Protein AF-A0A956DDU4-F1 (afdb_monomer_lite)

Secondary structure (DSSP, 8-state):
--HHHHHHHHHHHHTGGGGG-HHHHHHHSPPHHHHHHHHHHHHHHHHHHHHHHTSPPSS-HHHHHHHHHHHHHHHHHHHHHIIIIIHHHHTT--HHHHHHHHHHHTTSHHHHHHHHHHHHHHHHHHHHHHHHHHHHTT----HHHHHHHHHHHHHHHHHHHHHHHHHHHHHHTSS-SSSS-PPPPPSS---S---

Sequence (195 aa):
MLFGVTFAVAYLWTVGGAVHGREVFIARAPSAVGAGVLLGVLALGVVLALATARSELPGLEGHARLQRIALVLASAFAVAHAALAWWPLASGQDPVLAYHQLRSTLPYALPAVASCLGLAFVALHLELSLHAFVDAFDLVRRPASRRWLRVGHALLAAGFFALAVNGLAVFVTGTPFVGGEEAPARLFPLEEGSP

Foldseek 3Di:
DCLLVLLLVLLCQQLLLCLAPLVSNQVSQAALVRLVVSVVVNVVVLVVVVVVLPDDQPDDPVLNVLLSVLSVLLSVLSVVCSVLQRVCNNVPHRSSVSLLSLLVPCQDPVNVVSNLVSLLSSLVNQLSVQLSVCVVVVVDDDPVVNVVVSVVSNVVSVVSSLSSNQSSCCSRVQHGPDHGDGYDDRPDDPPPDDD

pLDDT: mean 88.48, std 10.32, range [38.72, 98.25]

Structure (mmCIF, N/CA/C/O backbone):
data_AF-A0A956DDU4-F1
#
_entry.id   AF-A0A956DDU4-F1
#
loop_
_atom_site.group_PDB
_atom_site.id
_atom_site.type_symbol
_atom_site.label_atom_id
_atom_site.label_alt_id
_atom_site.label_comp_id
_atom_site.label_asym_id
_atom_site.label_entity_id
_atom_site.label_seq_id
_atom_site.pdbx_PDB_ins_code
_atom_site.Cartn_x
_atom_site.Cartn_y
_atom_site.Cartn_z
_atom_site.occupancy
_atom_site.B_iso_or_equiv
_atom_site.auth_seq_id
_atom_site.auth_comp_id
_atom_site.auth_asym_id
_atom_site.auth_atom_id
_atom_site.pdbx_PDB_model_num
ATOM 1 N N . MET A 1 1 ? -14.599 6.065 5.011 1.00 59.47 1 MET A N 1
ATOM 2 C CA . MET A 1 1 ? -13.391 5.460 5.617 1.00 59.47 1 MET A CA 1
ATOM 3 C C . MET A 1 1 ? -13.154 4.035 5.095 1.00 59.47 1 MET A C 1
ATOM 5 O O . MET A 1 1 ? -13.164 3.093 5.870 1.00 59.47 1 MET A O 1
ATOM 9 N N . LEU A 1 2 ? -12.954 3.850 3.784 1.00 69.19 2 LEU A N 1
ATOM 10 C CA . LEU A 1 2 ? -12.594 2.537 3.200 1.00 69.19 2 LEU A CA 1
ATOM 11 C C . LEU A 1 2 ? -11.369 2.613 2.281 1.00 69.19 2 LEU A C 1
ATOM 13 O O . LEU A 1 2 ? -10.953 1.612 1.711 1.00 69.19 2 LEU A O 1
ATOM 17 N N . PHE A 1 3 ? -10.755 3.792 2.183 1.00 82.69 3 P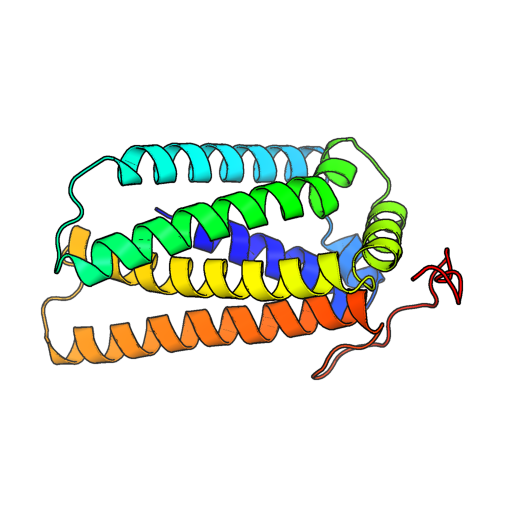HE A N 1
ATOM 18 C CA . PHE A 1 3 ? -9.564 4.016 1.378 1.00 82.69 3 PHE A CA 1
ATOM 19 C C . PHE A 1 3 ? -8.434 3.035 1.711 1.00 82.69 3 PHE A C 1
ATOM 21 O O . PHE A 1 3 ? -7.858 2.458 0.797 1.00 82.69 3 PHE A O 1
ATOM 28 N N . GLY A 1 4 ? -8.164 2.801 3.003 1.00 86.25 4 GLY A N 1
ATOM 29 C CA . GLY A 1 4 ? -7.132 1.856 3.433 1.00 86.25 4 GLY A CA 1
ATOM 30 C C . GLY A 1 4 ? -7.366 0.439 2.905 1.00 86.25 4 GLY A C 1
ATOM 31 O O . GLY A 1 4 ? -6.416 -0.202 2.475 1.00 86.25 4 GLY A O 1
ATOM 32 N N . VAL A 1 5 ? -8.625 -0.018 2.853 1.00 89.81 5 VAL A N 1
ATOM 33 C CA . VAL A 1 5 ? -8.990 -1.326 2.281 1.00 89.81 5 VAL A CA 1
ATOM 34 C C . VAL A 1 5 ? -8.732 -1.335 0.778 1.00 89.81 5 VAL A C 1
ATOM 36 O O . VAL A 1 5 ? -8.049 -2.225 0.281 1.00 89.81 5 VAL A O 1
ATOM 39 N N . THR A 1 6 ? -9.236 -0.334 0.051 1.00 90.12 6 THR A N 1
ATOM 40 C CA . THR A 1 6 ? -9.064 -0.253 -1.405 1.00 90.12 6 THR A CA 1
ATOM 41 C C . THR A 1 6 ? -7.590 -0.188 -1.795 1.00 90.12 6 THR A C 1
ATOM 43 O O . THR A 1 6 ? -7.157 -0.919 -2.683 1.00 90.12 6 THR A O 1
ATOM 46 N N . PHE A 1 7 ? -6.809 0.646 -1.105 1.00 93.62 7 PHE A N 1
ATOM 47 C CA . PHE A 1 7 ? -5.370 0.740 -1.311 1.00 93.62 7 PHE A CA 1
ATOM 48 C C . PHE A 1 7 ? -4.675 -0.586 -0.993 1.00 93.62 7 PHE A C 1
ATOM 50 O O . PHE A 1 7 ? -3.894 -1.058 -1.811 1.00 93.62 7 PHE A O 1
ATOM 57 N N . ALA A 1 8 ? -4.972 -1.208 0.153 1.00 94.94 8 ALA A N 1
ATOM 58 C CA . ALA A 1 8 ? -4.357 -2.469 0.557 1.00 94.94 8 ALA A CA 1
ATOM 59 C C . ALA A 1 8 ? -4.603 -3.584 -0.467 1.00 94.94 8 ALA A C 1
ATOM 61 O O . ALA A 1 8 ? -3.670 -4.286 -0.853 1.00 94.94 8 ALA A O 1
ATOM 62 N N . VAL A 1 9 ? -5.841 -3.713 -0.953 1.00 95.06 9 VAL A N 1
ATOM 63 C CA . VAL A 1 9 ? -6.205 -4.693 -1.983 1.00 95.06 9 VAL A CA 1
ATOM 64 C C . VAL A 1 9 ? -5.471 -4.408 -3.289 1.00 95.06 9 VAL A C 1
ATOM 66 O O . VAL A 1 9 ? -4.858 -5.317 -3.844 1.00 95.06 9 VAL A O 1
ATOM 69 N N . ALA A 1 10 ? -5.485 -3.160 -3.764 1.00 94.50 10 ALA A N 1
ATOM 70 C CA . ALA A 1 10 ? -4.798 -2.786 -4.996 1.00 94.50 10 ALA A CA 1
ATOM 71 C C . ALA A 1 10 ? -3.284 -3.029 -4.901 1.00 94.50 10 ALA A C 1
ATOM 73 O O . ALA A 1 10 ? -2.697 -3.617 -5.806 1.00 94.50 10 ALA A O 1
ATOM 74 N N . TYR A 1 11 ? -2.670 -2.653 -3.777 1.00 96.38 11 TYR A N 1
ATOM 75 C CA . TYR A 1 11 ? -1.251 -2.865 -3.508 1.00 96.38 11 TYR A CA 1
ATOM 76 C C . TYR A 1 11 ? -0.892 -4.354 -3.510 1.00 96.38 11 TYR A C 1
ATOM 78 O O . TYR A 1 11 ? 0.039 -4.762 -4.202 1.00 96.38 11 TYR A O 1
ATOM 86 N N . LEU A 1 12 ? -1.627 -5.189 -2.767 1.00 96.75 12 LEU A N 1
ATOM 87 C CA . LEU A 1 12 ? -1.363 -6.630 -2.719 1.00 96.75 12 LEU A CA 1
ATOM 88 C C . LEU A 1 12 ? -1.615 -7.308 -4.069 1.00 96.75 12 LEU A C 1
ATOM 90 O O . LEU A 1 12 ? -0.885 -8.229 -4.433 1.00 96.75 12 LEU A O 1
ATOM 94 N N . TRP A 1 13 ? -2.610 -6.848 -4.827 1.00 95.81 13 TRP A N 1
ATOM 95 C CA . TRP A 1 13 ? -2.879 -7.362 -6.164 1.00 95.81 13 TRP A CA 1
ATOM 96 C C . TRP A 1 13 ? -1.711 -7.091 -7.117 1.00 95.81 13 TRP A C 1
ATOM 98 O O . TRP A 1 13 ? -1.223 -8.026 -7.756 1.00 95.81 13 TRP A O 1
ATOM 108 N N . THR A 1 14 ? -1.237 -5.841 -7.179 1.00 93.00 14 THR A N 1
ATOM 109 C CA . THR A 1 14 ? -0.174 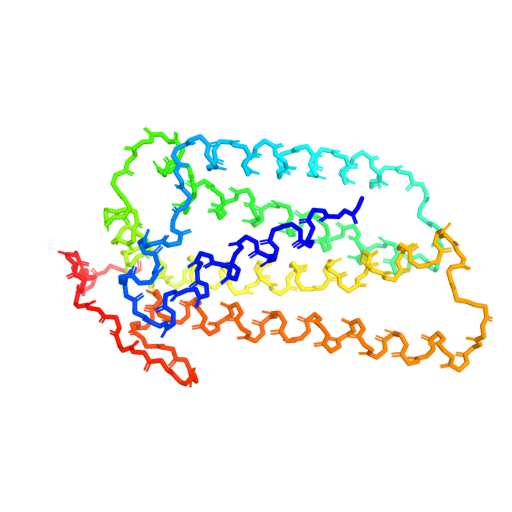-5.437 -8.107 1.00 93.00 14 THR A CA 1
ATOM 110 C C . THR A 1 14 ? 1.210 -5.772 -7.559 1.00 93.00 14 THR A C 1
ATOM 112 O O . THR A 1 14 ? 1.892 -6.647 -8.084 1.00 93.00 14 THR A O 1
ATOM 115 N N . VAL A 1 15 ? 1.623 -5.125 -6.468 1.00 94.75 15 VAL A N 1
ATOM 116 C CA . VAL A 1 15 ? 2.970 -5.250 -5.890 1.00 94.75 15 VAL A CA 1
ATOM 117 C C . VAL A 1 15 ? 3.164 -6.627 -5.261 1.00 94.75 15 VAL A C 1
ATOM 119 O O . VAL A 1 15 ? 4.198 -7.253 -5.469 1.00 94.75 15 VAL A O 1
ATOM 122 N N . GLY A 1 16 ? 2.154 -7.151 -4.559 1.00 93.25 16 GLY A N 1
ATOM 123 C CA . GLY A 1 16 ? 2.201 -8.519 -4.026 1.00 93.25 16 GLY A CA 1
ATOM 124 C C . GLY A 1 16 ? 2.218 -9.597 -5.120 1.00 93.25 16 GLY A C 1
ATOM 125 O O . GLY A 1 16 ? 2.748 -10.687 -4.906 1.00 93.25 16 GLY A O 1
ATOM 126 N N . GLY A 1 17 ? 1.715 -9.289 -6.322 1.00 92.62 17 GLY A N 1
ATOM 127 C CA . GLY A 1 17 ? 1.856 -10.148 -7.499 1.00 92.62 17 GLY A CA 1
ATOM 128 C C . GLY A 1 17 ? 3.315 -10.418 -7.869 1.00 92.62 17 GLY A C 1
ATOM 129 O O . GLY A 1 17 ? 3.634 -11.544 -8.238 1.00 92.62 17 GLY A O 1
ATOM 130 N N . ALA A 1 18 ? 4.205 -9.440 -7.671 1.00 94.19 18 ALA A N 1
ATOM 131 C CA . ALA A 1 18 ? 5.624 -9.548 -8.016 1.00 94.19 18 ALA A CA 1
ATOM 132 C C . ALA A 1 18 ? 6.383 -10.619 -7.214 1.00 94.19 18 ALA A C 1
ATOM 134 O O . ALA A 1 18 ? 7.407 -11.104 -7.683 1.00 94.19 18 ALA A O 1
ATOM 135 N N . VAL A 1 19 ? 5.868 -11.038 -6.049 1.00 95.56 19 VAL A N 1
ATOM 136 C CA . VAL A 1 19 ? 6.408 -12.186 -5.290 1.00 95.56 19 VAL A CA 1
ATOM 137 C C . VAL A 1 19 ? 6.392 -13.463 -6.139 1.00 95.56 19 VAL A C 1
ATOM 139 O O . VAL A 1 19 ? 7.250 -14.321 -5.982 1.00 95.56 19 VAL A O 1
ATOM 142 N N . HIS A 1 20 ? 5.446 -13.579 -7.071 1.00 94.69 20 HIS A N 1
ATOM 143 C CA . HIS A 1 20 ? 5.288 -14.733 -7.957 1.00 94.69 20 HIS A CA 1
ATOM 144 C C . HIS A 1 20 ? 5.950 -14.512 -9.328 1.00 94.69 20 HIS A C 1
ATOM 146 O O . HIS A 1 20 ? 5.589 -15.178 -10.293 1.00 94.69 20 HIS A O 1
ATOM 152 N N . GLY A 1 21 ? 6.860 -13.541 -9.430 1.00 93.19 21 GLY A N 1
ATOM 153 C CA . GLY A 1 21 ? 7.595 -13.229 -10.650 1.00 93.19 21 GLY A CA 1
ATOM 154 C C . GLY A 1 21 ? 7.089 -11.985 -11.389 1.00 93.19 21 GLY A C 1
ATOM 155 O O . GLY A 1 21 ? 5.964 -11.502 -11.212 1.00 93.19 21 GLY A O 1
ATOM 156 N N . ARG A 1 22 ? 7.956 -11.456 -12.264 1.00 95.25 22 ARG A N 1
ATOM 157 C CA . ARG A 1 22 ? 7.693 -10.251 -13.073 1.00 95.25 22 ARG A CA 1
ATOM 158 C C . ARG A 1 22 ? 6.449 -10.407 -13.949 1.00 95.25 22 ARG A C 1
ATOM 160 O O . ARG A 1 22 ? 5.651 -9.480 -14.049 1.00 95.25 22 ARG A O 1
ATOM 167 N N . GLU A 1 23 ? 6.270 -11.572 -14.562 1.00 95.81 23 GLU A N 1
ATOM 168 C CA . GLU A 1 23 ? 5.149 -11.821 -15.477 1.00 95.81 23 GLU A CA 1
ATOM 169 C C . GLU A 1 23 ? 3.796 -11.751 -14.756 1.00 95.81 23 GLU A C 1
ATOM 171 O O . GLU A 1 23 ? 2.822 -11.242 -15.307 1.00 95.81 23 GLU A O 1
ATOM 176 N N . VAL A 1 24 ? 3.737 -12.161 -13.482 1.00 95.69 24 VAL A N 1
ATOM 177 C CA . VAL A 1 24 ? 2.522 -12.035 -12.664 1.00 95.69 24 VAL A CA 1
ATOM 178 C C . VAL A 1 24 ? 2.235 -10.575 -12.323 1.00 95.69 24 VAL A C 1
ATOM 180 O O . VAL A 1 24 ? 1.075 -10.167 -12.362 1.00 95.69 24 VAL A O 1
ATOM 183 N N . PHE A 1 25 ? 3.262 -9.767 -12.037 1.00 94.75 25 PHE A N 1
ATOM 184 C CA . PHE A 1 25 ? 3.094 -8.317 -11.885 1.00 94.75 25 PHE A CA 1
ATOM 185 C C . PHE A 1 25 ? 2.525 -7.690 -13.164 1.00 94.75 25 PHE A C 1
ATOM 187 O O . PHE A 1 25 ? 1.551 -6.948 -13.087 1.00 94.75 25 PHE A O 1
ATOM 194 N N . ILE A 1 26 ? 3.087 -8.020 -14.332 1.00 95.12 26 ILE A N 1
ATOM 195 C CA . ILE A 1 26 ? 2.650 -7.487 -15.632 1.00 95.12 26 ILE A CA 1
ATOM 196 C C . ILE A 1 26 ? 1.203 -7.890 -15.925 1.00 95.12 26 ILE A C 1
ATOM 198 O O . ILE A 1 26 ? 0.383 -7.036 -16.247 1.00 95.12 26 ILE A O 1
ATOM 202 N N . ALA A 1 27 ? 0.861 -9.168 -15.749 1.00 94.94 27 ALA A N 1
ATOM 203 C CA . ALA A 1 27 ? -0.492 -9.671 -15.982 1.00 94.94 27 ALA A CA 1
ATOM 204 C C . ALA A 1 27 ? -1.536 -9.047 -15.040 1.00 94.94 27 ALA A C 1
ATOM 206 O O . ALA A 1 27 ? -2.716 -8.965 -15.380 1.00 94.94 27 ALA A O 1
ATOM 207 N N . ARG A 1 28 ? -1.114 -8.617 -13.845 1.00 94.75 28 ARG A N 1
ATOM 208 C CA . ARG A 1 28 ? -1.970 -7.959 -12.848 1.00 94.75 28 ARG A CA 1
ATOM 209 C C . ARG A 1 28 ? -1.904 -6.439 -12.894 1.00 94.75 28 ARG A C 1
ATOM 211 O O . ARG A 1 28 ? -2.679 -5.797 -12.179 1.00 94.75 28 ARG A O 1
ATOM 218 N N . ALA A 1 29 ? -1.010 -5.866 -13.697 1.00 91.69 29 ALA A N 1
ATOM 219 C CA . ALA A 1 29 ? -0.900 -4.431 -13.856 1.00 91.69 29 ALA A CA 1
ATOM 220 C C . ALA A 1 29 ? -2.230 -3.899 -14.411 1.00 91.69 29 ALA A C 1
ATOM 222 O O . ALA A 1 29 ? -2.736 -4.417 -15.411 1.00 91.69 29 ALA A O 1
ATOM 223 N N . PRO A 1 30 ? -2.846 -2.899 -13.761 1.00 89.56 30 PRO A N 1
ATOM 224 C CA . PRO A 1 30 ? -4.083 -2.336 -14.267 1.00 89.56 30 PRO A CA 1
ATOM 225 C C . PRO A 1 30 ? -3.860 -1.737 -15.661 1.00 89.56 30 PRO A C 1
ATOM 227 O O . PRO A 1 30 ? -2.841 -1.093 -15.914 1.00 89.56 30 PRO A O 1
ATOM 230 N N . SER A 1 31 ? -4.842 -1.906 -16.551 1.00 90.81 31 SER A N 1
ATOM 231 C CA . SER A 1 31 ? -4.881 -1.163 -17.817 1.00 90.81 31 SER A CA 1
ATOM 232 C C . SER A 1 31 ? -4.880 0.345 -17.548 1.00 90.81 31 SER A C 1
ATOM 234 O O . SER A 1 31 ? -5.252 0.766 -16.455 1.00 90.81 31 SER A O 1
ATOM 236 N N . ALA A 1 32 ? -4.549 1.181 -18.536 1.00 90.56 32 ALA A N 1
ATOM 237 C CA . ALA A 1 32 ? -4.551 2.638 -18.349 1.00 90.56 32 ALA A CA 1
ATOM 238 C C . ALA A 1 32 ? -5.886 3.165 -17.784 1.00 90.56 32 ALA A C 1
ATOM 240 O O . ALA A 1 32 ? -5.908 3.943 -16.830 1.00 90.56 32 ALA A O 1
ATOM 241 N N . VAL A 1 33 ? -7.011 2.652 -18.298 1.00 89.25 33 VAL A N 1
ATOM 242 C CA . VAL A 1 33 ? -8.352 2.964 -17.780 1.00 89.25 33 VAL A CA 1
ATOM 243 C C . VAL A 1 33 ? -8.531 2.439 -16.354 1.00 89.25 33 VAL A C 1
ATOM 245 O O . VAL A 1 33 ? -8.985 3.181 -15.486 1.00 89.25 33 VAL A O 1
ATOM 248 N N . GLY A 1 34 ? -8.152 1.185 -16.084 1.00 86.12 34 GLY A N 1
ATOM 249 C CA . GLY A 1 34 ? -8.252 0.596 -14.746 1.00 86.12 34 GLY A CA 1
ATOM 250 C C . GLY A 1 34 ? -7.411 1.341 -13.706 1.00 86.12 34 GLY A C 1
ATOM 251 O O . GLY A 1 34 ? -7.870 1.570 -12.589 1.00 86.12 34 GLY A O 1
ATOM 252 N N . ALA A 1 35 ? -6.216 1.786 -14.088 1.00 88.75 35 ALA A N 1
ATOM 253 C CA . ALA A 1 35 ? -5.321 2.581 -13.264 1.00 88.75 35 ALA A CA 1
ATOM 254 C C . ALA A 1 35 ? -5.916 3.972 -13.014 1.00 88.75 35 ALA A C 1
ATOM 256 O O . ALA A 1 35 ? -5.951 4.418 -11.872 1.00 88.75 35 ALA A O 1
ATOM 257 N N . GLY A 1 36 ? -6.472 4.623 -14.042 1.00 86.62 36 GLY A N 1
ATOM 258 C CA . GLY A 1 36 ? -7.187 5.893 -13.892 1.00 86.62 36 GLY A CA 1
ATOM 259 C C . GLY A 1 36 ? -8.381 5.796 -12.934 1.00 86.62 36 GLY A C 1
ATOM 260 O O . GLY A 1 36 ? -8.533 6.640 -12.050 1.00 86.62 36 GLY A O 1
ATOM 261 N N . VAL A 1 37 ? -9.186 4.734 -13.044 1.00 86.38 37 VAL A N 1
ATOM 262 C CA . VAL A 1 37 ? -10.300 4.465 -12.117 1.00 86.38 37 VAL A CA 1
ATOM 263 C C . VAL A 1 37 ? -9.784 4.245 -10.695 1.00 86.38 37 VAL A C 1
ATOM 265 O O . VAL A 1 37 ? -10.307 4.853 -9.762 1.00 86.38 37 VAL A O 1
ATOM 268 N N . LEU A 1 38 ? -8.742 3.427 -10.519 1.00 88.25 38 LEU A N 1
ATOM 269 C CA . LEU A 1 38 ? -8.127 3.184 -9.215 1.00 88.25 38 LEU A CA 1
ATOM 270 C C . LEU A 1 38 ? -7.647 4.493 -8.576 1.00 88.25 38 LEU A C 1
ATOM 272 O O . LEU A 1 38 ? -7.984 4.772 -7.427 1.00 88.25 38 LEU A O 1
ATOM 276 N N . LEU A 1 39 ? -6.923 5.327 -9.326 1.00 90.19 39 LEU A N 1
ATOM 277 C CA . LEU A 1 39 ? -6.458 6.635 -8.866 1.00 90.19 39 LEU A CA 1
ATOM 278 C C . LEU A 1 39 ? -7.622 7.549 -8.471 1.00 90.19 39 LEU A C 1
ATOM 280 O O . LEU A 1 39 ? -7.561 8.186 -7.421 1.00 90.19 39 LEU A O 1
ATOM 284 N N . GLY A 1 40 ? -8.699 7.577 -9.261 1.00 86.12 40 GLY A N 1
ATOM 285 C CA . GLY A 1 40 ? -9.903 8.346 -8.947 1.00 86.12 40 GLY A CA 1
ATOM 286 C C . GLY A 1 40 ? -10.577 7.891 -7.650 1.00 86.12 40 GLY A C 1
ATOM 287 O O . GLY A 1 40 ? -10.905 8.718 -6.797 1.00 86.12 40 GLY A O 1
ATOM 288 N N . VAL A 1 41 ? -10.727 6.576 -7.454 1.00 85.88 41 VAL A N 1
ATOM 289 C CA . VAL A 1 41 ? -11.295 5.996 -6.223 1.00 85.88 41 VAL A CA 1
ATOM 290 C C . VAL A 1 41 ? -10.418 6.313 -5.011 1.00 85.88 41 VAL A C 1
ATOM 292 O O . VAL A 1 41 ? -10.932 6.666 -3.948 1.00 85.88 41 VAL A O 1
ATOM 295 N N . LEU A 1 42 ? -9.098 6.223 -5.161 1.00 88.06 42 LEU A N 1
ATOM 296 C CA . LEU A 1 42 ? -8.146 6.543 -4.101 1.00 88.06 42 LEU A CA 1
ATOM 297 C C . LEU A 1 42 ? -8.170 8.033 -3.751 1.00 88.06 42 LEU A C 1
ATOM 299 O O . LEU A 1 42 ? -8.250 8.369 -2.571 1.00 88.06 42 LEU A O 1
ATOM 303 N N . ALA A 1 43 ? -8.178 8.918 -4.750 1.00 87.94 43 ALA A N 1
ATOM 304 C CA . ALA A 1 43 ? -8.272 10.361 -4.552 1.00 87.94 43 ALA A CA 1
ATOM 305 C C . ALA A 1 43 ? -9.566 10.740 -3.822 1.00 87.94 43 ALA A C 1
ATOM 307 O O . ALA A 1 43 ? -9.524 11.456 -2.820 1.00 87.94 43 ALA A O 1
ATOM 308 N N . LEU A 1 44 ? -10.707 10.194 -4.254 1.00 86.19 44 LEU A N 1
ATOM 309 C CA . LEU A 1 44 ? -11.982 10.385 -3.567 1.00 86.19 44 LEU A CA 1
ATOM 310 C C . LEU A 1 44 ? -11.923 9.857 -2.127 1.00 86.19 44 LEU A C 1
ATOM 312 O O . LEU A 1 44 ? -12.374 10.525 -1.199 1.00 86.19 44 LEU A O 1
ATOM 316 N N . GLY A 1 45 ? -11.325 8.682 -1.924 1.00 83.31 45 GLY A N 1
ATOM 317 C CA . GLY A 1 45 ? -11.120 8.086 -0.608 1.00 83.31 45 GLY A CA 1
ATOM 318 C C . GLY A 1 45 ? -10.307 8.976 0.335 1.00 83.31 45 GLY A C 1
ATOM 319 O O . GLY A 1 45 ? -10.714 9.158 1.483 1.00 83.31 45 GLY A O 1
ATOM 320 N N . VAL A 1 46 ? -9.210 9.567 -0.151 1.00 82.69 46 VAL A N 1
ATOM 321 C CA . VAL A 1 46 ? -8.368 10.512 0.602 1.00 82.69 46 VAL A CA 1
ATOM 322 C C . VAL A 1 46 ? -9.140 11.785 0.932 1.00 82.69 46 VAL A C 1
ATOM 324 O O . VAL A 1 46 ? -9.155 12.199 2.089 1.00 82.69 46 VAL A O 1
ATOM 327 N N . VAL A 1 47 ? -9.831 12.383 -0.043 1.00 85.31 47 VAL A N 1
ATOM 328 C CA . VAL A 1 47 ? -10.629 13.603 0.170 1.00 85.31 47 VAL A CA 1
ATOM 329 C C . VAL A 1 47 ? -11.705 13.369 1.228 1.00 85.31 47 VAL A C 1
ATOM 331 O O . VAL A 1 47 ? -11.813 14.145 2.178 1.00 85.31 47 VAL A O 1
ATOM 334 N N . LEU A 1 48 ? -12.458 12.273 1.114 1.00 81.00 48 LEU A N 1
ATOM 335 C CA . LEU A 1 48 ? -13.481 11.911 2.094 1.00 81.00 48 LEU A CA 1
ATOM 336 C C . LEU A 1 48 ? -12.872 11.655 3.473 1.00 81.00 48 LEU A C 1
ATOM 338 O O . LEU A 1 48 ? -13.420 12.102 4.479 1.00 81.00 48 LEU A O 1
ATOM 342 N N . ALA A 1 49 ? -11.732 10.968 3.543 1.00 75.94 49 ALA A N 1
ATOM 343 C CA . ALA A 1 49 ? -11.082 10.693 4.814 1.00 75.94 49 ALA A CA 1
ATOM 344 C C . ALA A 1 49 ? -10.592 11.983 5.495 1.00 75.94 49 ALA A C 1
ATOM 346 O O . ALA A 1 49 ? -10.858 12.187 6.681 1.00 75.94 49 ALA A O 1
ATOM 347 N N . LEU A 1 50 ? -9.961 12.894 4.750 1.00 77.88 50 LEU A N 1
ATOM 348 C CA . LEU A 1 50 ? -9.522 14.197 5.257 1.00 77.88 50 LEU A CA 1
ATOM 349 C C . LEU A 1 50 ? -10.698 15.090 5.670 1.00 77.88 50 LEU A C 1
ATOM 351 O O . LEU A 1 50 ? -10.603 15.788 6.680 1.00 77.88 50 LEU A O 1
ATOM 355 N N . ALA A 1 51 ? -11.819 15.039 4.947 1.00 78.38 51 ALA A N 1
ATOM 356 C CA . ALA A 1 51 ? -13.042 15.734 5.341 1.00 78.38 51 ALA A CA 1
ATOM 357 C C . ALA A 1 51 ? -13.560 15.218 6.696 1.00 78.38 51 ALA A C 1
ATOM 359 O O . ALA A 1 51 ? -13.858 16.016 7.583 1.00 78.38 51 ALA A O 1
ATOM 360 N N . THR A 1 52 ? -13.568 13.896 6.903 1.00 70.50 52 THR A N 1
ATOM 361 C CA . THR A 1 52 ? -13.968 13.284 8.186 1.00 70.50 52 THR A CA 1
ATOM 362 C C . THR A 1 52 ? -12.947 13.466 9.310 1.00 70.50 52 THR A C 1
ATOM 364 O O . THR A 1 52 ? -13.289 13.354 10.482 1.00 70.50 52 THR A O 1
ATOM 367 N N . ALA A 1 53 ? -11.689 13.790 9.001 1.00 69.31 53 ALA A N 1
ATOM 368 C CA . ALA A 1 53 ? -10.683 14.066 10.025 1.00 69.31 53 ALA A CA 1
ATOM 369 C C . ALA A 1 53 ? -10.963 15.373 10.791 1.00 69.31 53 ALA A C 1
ATOM 371 O O . ALA A 1 53 ? -10.465 15.541 11.907 1.00 69.31 53 ALA A O 1
ATOM 372 N N . ARG A 1 54 ? -11.754 16.286 10.201 1.00 67.50 54 ARG A N 1
ATOM 373 C CA . ARG A 1 54 ? -12.133 17.580 10.791 1.00 67.50 54 ARG A CA 1
ATOM 374 C C . ARG A 1 54 ? -13.296 17.490 11.779 1.00 67.50 54 ARG A C 1
ATOM 376 O O . ARG A 1 54 ? -13.468 18.418 12.560 1.00 67.50 54 ARG A O 1
ATOM 383 N N . SER A 1 55 ? -14.071 16.406 11.767 1.00 63.34 55 SER A N 1
ATOM 384 C CA . SER A 1 55 ? -15.137 16.186 12.748 1.00 63.34 55 SER A CA 1
ATOM 385 C C . SER A 1 55 ? -14.588 15.624 14.063 1.00 63.34 55 SER A C 1
ATOM 387 O O . SER A 1 55 ? -13.513 15.010 14.103 1.00 63.34 55 SER A O 1
ATOM 389 N N . GLU A 1 56 ? -15.328 15.837 15.151 1.00 65.56 56 GLU A N 1
ATOM 390 C CA . GLU A 1 56 ? -15.083 15.158 16.423 1.00 65.56 56 GLU A CA 1
ATOM 391 C C . GLU A 1 56 ? -15.228 13.649 16.207 1.00 65.56 56 GLU A C 1
ATOM 393 O O . GLU A 1 56 ? -16.267 13.163 15.759 1.00 65.56 56 GLU A O 1
ATOM 398 N N . LEU A 1 57 ? -14.145 12.908 16.446 1.00 61.59 57 LEU A N 1
ATOM 399 C CA . LEU A 1 57 ? -14.172 11.454 16.365 1.00 61.59 57 LEU A CA 1
ATOM 400 C C . LEU A 1 57 ? -14.699 10.924 17.703 1.00 61.59 57 LEU A C 1
ATOM 402 O O . LEU A 1 57 ? -14.142 11.287 18.741 1.00 61.59 57 LEU A O 1
ATOM 406 N N . PRO A 1 58 ? -15.736 10.073 17.710 1.00 55.09 58 PRO A N 1
ATOM 407 C CA . PRO A 1 58 ? -16.220 9.474 18.944 1.00 55.09 58 PRO A CA 1
ATOM 408 C C . PRO A 1 58 ? -15.137 8.562 19.542 1.00 55.09 58 PRO A C 1
ATOM 410 O O . PRO A 1 58 ? -14.669 7.635 18.883 1.00 55.09 58 PRO A O 1
ATOM 413 N N . GLY A 1 59 ? -14.721 8.820 20.788 1.00 61.88 59 GLY A N 1
ATOM 414 C CA . GLY A 1 59 ? -13.758 7.981 21.510 1.00 61.88 59 GLY A CA 1
ATOM 415 C C . GLY A 1 59 ? -12.836 8.740 22.469 1.00 61.88 59 GLY A C 1
ATOM 416 O O . GLY A 1 59 ? -12.915 9.955 22.613 1.00 61.88 59 GLY A O 1
ATOM 417 N N . LEU A 1 60 ? -11.945 8.000 23.138 1.00 60.03 60 LEU A N 1
ATOM 418 C CA . LEU A 1 60 ? -10.892 8.557 23.997 1.00 60.03 60 LEU A CA 1
ATOM 419 C C . LEU A 1 60 ? -9.921 9.406 23.155 1.00 60.03 60 LEU A C 1
ATOM 421 O O . LEU A 1 60 ? -9.444 8.937 22.120 1.00 60.03 60 LEU A O 1
ATOM 425 N N . GLU A 1 61 ? -9.568 10.609 23.617 1.00 66.44 61 GLU A N 1
ATOM 426 C CA . GLU A 1 61 ? -8.775 11.602 22.861 1.00 66.44 61 GLU A CA 1
ATOM 427 C C . GLU A 1 61 ? -7.484 11.038 22.233 1.00 66.44 61 GLU A C 1
ATOM 429 O O . GLU A 1 61 ? -7.130 11.370 21.097 1.00 66.44 61 GLU A O 1
ATOM 434 N N . GLY A 1 62 ? -6.801 10.123 22.933 1.00 70.44 62 GLY A N 1
ATOM 435 C CA . GLY A 1 62 ? -5.586 9.468 22.436 1.00 70.44 62 GLY A CA 1
ATOM 436 C C . GLY A 1 62 ? -5.797 8.626 21.169 1.00 70.44 62 GLY A C 1
ATOM 437 O O . GLY A 1 62 ? -4.942 8.630 20.283 1.00 70.44 62 GLY A O 1
ATOM 438 N N . HIS A 1 63 ? -6.949 7.959 21.035 1.00 76.88 63 HIS A N 1
ATOM 439 C CA . HIS A 1 63 ? -7.274 7.145 19.856 1.00 76.88 63 HIS A CA 1
ATOM 440 C C . HIS A 1 63 ? -7.586 8.025 18.643 1.00 76.88 63 HIS A C 1
ATOM 442 O O . HIS A 1 63 ? -7.091 7.763 17.547 1.00 76.88 63 HIS A O 1
ATOM 448 N N . ALA A 1 64 ? -8.333 9.112 18.849 1.00 79.50 64 ALA A N 1
ATOM 449 C CA . ALA A 1 64 ? -8.649 10.068 17.792 1.00 79.50 64 ALA A CA 1
ATOM 450 C C . ALA A 1 64 ? -7.382 10.728 17.221 1.00 79.50 64 ALA A C 1
ATOM 452 O O . ALA A 1 64 ? -7.237 10.868 16.003 1.00 79.50 64 ALA A O 1
ATOM 453 N N . ARG A 1 65 ? -6.422 11.090 18.087 1.00 84.56 65 ARG A N 1
ATOM 454 C CA . ARG A 1 65 ? -5.133 11.651 17.654 1.00 84.56 65 ARG A CA 1
ATOM 455 C C . ARG A 1 65 ? -4.324 10.649 16.831 1.00 84.56 65 ARG A C 1
ATOM 457 O O . ARG A 1 65 ? -3.835 11.012 15.761 1.00 84.56 65 ARG A O 1
ATOM 464 N N . LEU A 1 66 ? -4.207 9.405 17.298 1.00 87.62 66 LEU A N 1
ATOM 465 C CA . LEU A 1 66 ? -3.479 8.357 16.579 1.00 87.62 66 LEU A CA 1
ATOM 466 C C . LEU A 1 66 ? -4.117 8.065 15.214 1.00 87.62 66 LEU A C 1
ATOM 468 O O . LEU A 1 66 ? -3.407 7.986 14.215 1.00 87.62 66 LEU A O 1
ATOM 472 N N . GLN A 1 67 ? -5.449 7.993 15.149 1.00 86.81 67 GLN A N 1
ATOM 473 C CA . GLN A 1 67 ? -6.184 7.775 13.904 1.00 86.81 67 GLN A CA 1
ATOM 474 C C . GLN A 1 67 ? -5.947 8.889 12.882 1.00 86.81 67 GLN A C 1
ATOM 476 O O . GLN A 1 67 ? -5.756 8.594 11.702 1.00 86.81 67 GLN A O 1
ATOM 481 N N . ARG A 1 68 ? -5.911 10.157 13.312 1.00 86.38 68 ARG A N 1
ATOM 482 C CA . ARG A 1 68 ? -5.603 11.292 12.425 1.00 86.38 68 ARG A CA 1
ATOM 483 C C . ARG A 1 68 ? -4.171 11.234 11.899 1.00 86.38 68 ARG A C 1
ATOM 485 O O . ARG A 1 68 ? -3.972 11.408 10.700 1.00 86.38 68 ARG A O 1
ATOM 492 N N . ILE A 1 69 ? -3.192 10.960 12.765 1.00 90.25 69 ILE A N 1
ATOM 493 C CA . ILE A 1 69 ? -1.783 10.825 12.357 1.00 90.25 69 ILE A CA 1
ATOM 494 C C . ILE A 1 69 ? -1.635 9.681 11.349 1.00 90.25 69 ILE A C 1
ATOM 496 O O . ILE A 1 69 ? -1.078 9.884 10.271 1.00 90.25 69 ILE A O 1
ATOM 500 N N . ALA A 1 70 ? -2.191 8.508 11.667 1.00 91.62 70 ALA A N 1
ATOM 501 C CA . ALA A 1 70 ? -2.160 7.346 10.787 1.00 91.62 70 ALA A CA 1
ATOM 502 C C . ALA A 1 70 ? -2.821 7.646 9.438 1.00 91.62 70 ALA A C 1
ATOM 504 O O . ALA A 1 70 ? -2.252 7.329 8.401 1.00 91.62 70 ALA A O 1
ATOM 505 N N . LEU A 1 71 ? -3.978 8.317 9.435 1.00 89.81 71 LEU A N 1
ATOM 506 C CA . LEU A 1 71 ? -4.673 8.696 8.209 1.00 89.81 71 LEU A CA 1
ATOM 507 C C . LEU A 1 71 ? -3.838 9.634 7.328 1.00 89.81 71 LEU A C 1
ATOM 509 O O . LEU A 1 71 ? -3.741 9.402 6.124 1.00 89.81 71 LEU A O 1
ATOM 513 N N . VAL A 1 72 ? -3.259 10.694 7.899 1.00 90.69 72 VAL A N 1
ATOM 514 C CA . VAL A 1 72 ? -2.470 11.671 7.131 1.00 90.69 72 VAL A CA 1
ATOM 515 C C . VAL A 1 72 ? -1.260 10.992 6.498 1.00 90.69 72 VAL A C 1
ATOM 517 O O . VAL A 1 72 ? -1.040 11.135 5.296 1.00 90.69 72 VAL A O 1
ATOM 520 N N . LEU A 1 73 ? -0.514 10.209 7.278 1.00 94.00 73 LEU A N 1
ATOM 521 C CA . LEU A 1 73 ? 0.692 9.535 6.799 1.00 94.00 73 LEU A CA 1
ATOM 522 C C . LEU A 1 73 ? 0.369 8.415 5.802 1.00 94.00 73 LEU A C 1
ATOM 524 O O . LEU A 1 73 ? 1.029 8.322 4.769 1.00 94.00 73 LEU A O 1
ATOM 528 N N . ALA A 1 74 ? -0.686 7.630 6.041 1.00 93.56 74 ALA A N 1
ATOM 529 C CA . ALA A 1 74 ? -1.160 6.621 5.093 1.00 93.56 74 ALA A CA 1
ATOM 530 C C . ALA A 1 74 ? -1.618 7.252 3.771 1.00 93.56 74 ALA A C 1
ATOM 532 O O . ALA A 1 74 ? -1.314 6.727 2.703 1.00 93.56 74 ALA A O 1
ATOM 533 N N . SER A 1 75 ? -2.313 8.393 3.827 1.00 91.44 75 SER A N 1
ATOM 534 C CA . SER A 1 75 ? -2.761 9.115 2.630 1.00 91.44 75 SER A CA 1
ATOM 535 C C . SER A 1 75 ? -1.581 9.681 1.845 1.00 91.44 75 SER A C 1
ATOM 537 O O . SER A 1 75 ? -1.517 9.499 0.632 1.00 91.44 75 SER A O 1
ATOM 539 N N . ALA A 1 76 ? -0.624 10.320 2.525 1.00 92.69 76 ALA A N 1
ATOM 540 C CA . ALA A 1 76 ? 0.584 10.846 1.895 1.00 92.69 76 ALA A CA 1
ATOM 541 C C . ALA A 1 76 ? 1.388 9.731 1.213 1.00 92.69 76 ALA A C 1
ATOM 543 O O . ALA A 1 76 ? 1.765 9.862 0.048 1.00 92.69 76 ALA A O 1
ATOM 544 N N . PHE A 1 77 ? 1.583 8.604 1.906 1.00 95.62 77 PHE A N 1
ATOM 545 C CA . PHE A 1 77 ? 2.251 7.441 1.334 1.00 95.62 77 PHE A CA 1
ATOM 546 C C . PHE A 1 77 ? 1.504 6.892 0.121 1.00 95.62 77 PHE A C 1
ATOM 548 O O . PHE A 1 77 ? 2.109 6.662 -0.918 1.00 95.62 77 PHE A O 1
ATOM 555 N N . ALA A 1 78 ? 0.196 6.696 0.225 1.00 93.56 78 ALA A N 1
ATOM 556 C CA . ALA A 1 78 ? -0.576 6.124 -0.862 1.00 93.56 78 ALA A CA 1
ATOM 557 C C . ALA A 1 78 ? -0.630 7.036 -2.097 1.00 93.56 78 ALA A C 1
ATOM 559 O O . ALA A 1 78 ? -0.603 6.521 -3.209 1.00 93.56 78 ALA A O 1
ATOM 560 N N . VAL A 1 79 ? -0.629 8.365 -1.927 1.00 92.69 79 VAL A N 1
ATOM 561 C CA . VAL A 1 79 ? -0.462 9.321 -3.037 1.00 92.69 79 VAL A CA 1
ATOM 562 C C . VAL A 1 79 ? 0.926 9.187 -3.666 1.00 92.69 79 VAL A C 1
ATOM 564 O O . VAL A 1 79 ? 1.028 9.088 -4.886 1.00 92.69 79 VAL A O 1
ATOM 567 N N . ALA A 1 80 ? 1.989 9.126 -2.857 1.00 94.50 80 ALA A N 1
ATOM 568 C CA . ALA A 1 80 ? 3.351 8.943 -3.361 1.00 94.50 80 ALA A CA 1
ATOM 569 C C . ALA A 1 80 ? 3.515 7.601 -4.098 1.00 94.50 80 ALA A C 1
ATOM 571 O O . ALA A 1 80 ? 4.077 7.551 -5.190 1.00 94.50 80 ALA A O 1
ATOM 572 N N . HIS A 1 81 ? 2.968 6.518 -3.542 1.00 94.56 81 HIS A N 1
ATOM 573 C CA . HIS A 1 81 ? 2.980 5.197 -4.160 1.00 94.56 81 HIS A CA 1
ATOM 574 C C . HIS A 1 81 ? 2.166 5.179 -5.453 1.00 94.56 81 HIS A C 1
ATOM 576 O O . HIS A 1 81 ? 2.630 4.654 -6.457 1.00 94.56 81 HIS A O 1
ATOM 582 N N . ALA A 1 82 ? 0.983 5.790 -5.459 1.00 93.12 82 ALA A N 1
ATOM 583 C CA . ALA A 1 82 ? 0.159 5.921 -6.650 1.00 93.12 82 ALA A CA 1
ATOM 584 C C . ALA A 1 82 ? 0.886 6.684 -7.768 1.00 93.12 82 ALA A C 1
ATOM 586 O O . ALA A 1 82 ? 0.870 6.239 -8.914 1.00 93.12 82 ALA A O 1
ATOM 587 N N . ALA A 1 83 ? 1.571 7.781 -7.436 1.00 93.69 83 ALA A N 1
ATOM 588 C CA . ALA A 1 83 ? 2.382 8.543 -8.383 1.00 93.69 83 ALA A CA 1
ATOM 589 C C . ALA A 1 83 ? 3.573 7.736 -8.925 1.00 93.69 83 ALA A C 1
ATOM 591 O O . ALA A 1 83 ? 3.905 7.851 -10.100 1.00 93.69 83 ALA A O 1
ATOM 592 N N . LEU A 1 84 ? 4.200 6.902 -8.093 1.00 93.31 84 LEU A N 1
ATOM 593 C CA . LEU A 1 84 ? 5.356 6.104 -8.498 1.00 93.31 84 LEU A CA 1
ATOM 594 C C . LEU A 1 84 ? 4.968 4.844 -9.291 1.00 93.31 84 LEU A C 1
ATOM 596 O O . LEU A 1 84 ? 5.596 4.535 -10.295 1.00 93.31 84 LEU A O 1
ATOM 600 N N . ALA A 1 85 ? 3.959 4.100 -8.835 1.00 92.31 85 ALA A N 1
ATOM 601 C CA . ALA A 1 85 ? 3.651 2.756 -9.326 1.00 92.31 85 ALA A CA 1
ATOM 602 C C . ALA A 1 85 ? 2.479 2.708 -10.316 1.00 92.31 85 ALA A C 1
ATOM 604 O O . ALA A 1 85 ? 2.463 1.859 -11.205 1.00 92.31 85 ALA A O 1
ATOM 605 N N . TRP A 1 86 ? 1.481 3.585 -10.167 1.00 94.25 86 TRP A N 1
ATOM 606 C CA . TRP A 1 86 ? 0.226 3.492 -10.926 1.00 94.25 86 TRP A CA 1
ATOM 607 C C . TRP A 1 86 ? 0.026 4.628 -11.926 1.00 94.25 86 TRP A C 1
ATOM 609 O O . TRP A 1 86 ? -0.602 4.413 -12.958 1.00 94.25 86 TRP A O 1
ATOM 619 N N . TRP A 1 87 ? 0.584 5.814 -11.681 1.00 94.44 87 TRP A N 1
ATOM 620 C CA . TRP A 1 87 ? 0.544 6.924 -12.634 1.00 94.44 87 TRP A CA 1
ATOM 621 C C . TRP A 1 87 ? 1.238 6.609 -13.971 1.00 94.44 87 TRP A C 1
ATOM 623 O O . TRP A 1 87 ? 0.653 6.920 -15.012 1.00 94.44 87 TRP A O 1
ATOM 633 N N . PRO A 1 88 ? 2.404 5.927 -14.008 1.00 94.88 88 PRO A N 1
ATOM 634 C CA . PRO A 1 88 ? 2.971 5.443 -15.267 1.00 94.88 88 PRO A CA 1
ATOM 635 C C . PRO A 1 88 ? 1.976 4.593 -16.066 1.00 94.88 88 PRO A C 1
ATOM 637 O O . PRO A 1 88 ? 1.737 4.856 -17.240 1.00 94.88 88 PRO A O 1
ATOM 640 N N . LEU A 1 89 ? 1.299 3.647 -15.410 1.00 93.75 89 LEU A N 1
ATOM 641 C CA . LEU A 1 89 ? 0.311 2.777 -16.055 1.00 93.75 89 LEU A CA 1
ATOM 642 C C . LEU A 1 89 ? -0.921 3.562 -16.528 1.00 93.75 89 LEU A C 1
ATOM 644 O O . LEU A 1 89 ? -1.385 3.371 -17.649 1.00 93.75 89 LEU A O 1
ATOM 648 N N . ALA A 1 90 ? -1.423 4.488 -15.706 1.00 93.88 90 ALA A N 1
ATOM 649 C CA . ALA A 1 90 ? -2.552 5.354 -16.054 1.00 93.88 90 ALA A CA 1
ATOM 650 C C . ALA A 1 90 ? -2.247 6.276 -17.243 1.00 93.88 90 ALA A C 1
ATOM 652 O O . ALA A 1 90 ? -3.132 6.552 -18.049 1.00 93.88 90 ALA A O 1
ATOM 653 N N . SER A 1 91 ? -0.993 6.713 -17.381 1.00 93.88 91 SER A N 1
ATOM 654 C CA . SER A 1 91 ? -0.521 7.490 -18.534 1.00 93.88 91 SER A CA 1
ATOM 655 C C . SER A 1 91 ? -0.220 6.638 -19.776 1.00 93.88 91 SER A C 1
ATOM 657 O O . SER A 1 91 ? 0.191 7.180 -20.798 1.00 93.88 91 SER A O 1
ATOM 659 N N . GLY A 1 92 ? -0.464 5.323 -19.716 1.00 92.75 92 GLY A N 1
ATOM 660 C CA . GLY A 1 92 ? -0.295 4.403 -20.839 1.00 92.75 92 GLY A CA 1
ATOM 661 C C . GLY A 1 92 ? 1.127 3.876 -21.022 1.00 92.75 92 GLY A C 1
ATOM 662 O O . GLY A 1 92 ? 1.425 3.339 -22.088 1.00 92.75 92 GLY A O 1
ATOM 663 N N . GLN A 1 93 ? 2.009 4.015 -20.025 1.00 94.06 93 GLN A N 1
ATOM 664 C CA . GLN A 1 93 ? 3.334 3.397 -20.090 1.00 94.06 93 GLN A CA 1
ATOM 665 C C . GLN A 1 93 ? 3.238 1.870 -20.056 1.00 94.06 93 GLN A C 1
ATOM 667 O O . GLN A 1 93 ? 2.355 1.292 -19.419 1.00 94.06 93 GLN A O 1
ATOM 672 N N . ASP A 1 94 ? 4.200 1.229 -20.718 1.00 93.81 94 ASP A N 1
ATOM 673 C CA . ASP A 1 94 ? 4.362 -0.221 -20.723 1.00 93.81 94 ASP A CA 1
ATOM 674 C C . ASP A 1 94 ? 4.557 -0.761 -19.286 1.00 93.81 94 ASP A C 1
ATOM 676 O O . ASP A 1 94 ? 5.450 -0.286 -18.570 1.00 93.81 94 ASP A O 1
ATOM 680 N N . PRO A 1 95 ? 3.767 -1.760 -18.840 1.00 93.69 95 PRO A N 1
ATOM 681 C CA . PRO A 1 95 ? 3.928 -2.382 -17.528 1.00 93.69 95 PRO A CA 1
ATOM 682 C C . PRO A 1 95 ? 5.328 -2.936 -17.253 1.00 93.69 95 PRO A C 1
ATOM 684 O O . PRO A 1 95 ? 5.767 -2.926 -16.100 1.00 93.69 95 PRO A O 1
ATOM 687 N N . VAL A 1 96 ? 6.049 -3.386 -18.288 1.00 94.56 96 VAL A N 1
ATOM 688 C CA . VAL A 1 96 ? 7.443 -3.840 -18.146 1.00 94.56 96 VAL A CA 1
ATOM 689 C C . VAL A 1 96 ? 8.334 -2.676 -17.716 1.00 94.56 96 VAL A C 1
ATOM 691 O O . VAL A 1 96 ? 9.127 -2.804 -16.779 1.00 94.56 96 VAL A O 1
ATOM 694 N N . LEU A 1 97 ? 8.177 -1.514 -18.352 1.00 92.38 97 LEU A N 1
ATOM 695 C CA . LEU A 1 97 ? 8.929 -0.313 -18.004 1.00 92.38 97 LEU A CA 1
ATOM 696 C C . LEU A 1 97 ? 8.588 0.170 -16.589 1.00 92.38 97 LEU A C 1
ATOM 698 O O . LEU A 1 97 ? 9.502 0.457 -15.816 1.00 92.38 97 LEU A O 1
ATOM 702 N N . ALA A 1 98 ? 7.305 0.192 -16.218 1.00 93.12 98 ALA A N 1
ATOM 703 C CA . ALA A 1 98 ? 6.867 0.569 -14.871 1.00 93.12 98 ALA A CA 1
ATOM 704 C C . ALA A 1 98 ? 7.454 -0.360 -13.787 1.00 93.12 98 ALA A C 1
ATOM 706 O O . ALA A 1 98 ? 7.922 0.103 -12.744 1.00 93.12 98 ALA A O 1
ATOM 707 N N . TYR A 1 99 ? 7.509 -1.672 -14.049 1.00 94.75 99 TYR A N 1
ATOM 708 C CA . TYR A 1 99 ? 8.178 -2.633 -13.169 1.00 94.75 99 TYR A CA 1
ATOM 709 C C . TYR A 1 99 ? 9.662 -2.293 -12.976 1.00 94.75 99 TYR A C 1
ATOM 711 O O . TYR A 1 99 ? 10.169 -2.269 -11.850 1.00 94.75 99 TYR A O 1
ATOM 719 N N . HIS A 1 100 ? 10.372 -2.007 -14.070 1.00 92.69 100 HIS A N 1
ATOM 720 C CA . HIS A 1 100 ? 11.793 -1.679 -14.008 1.00 92.69 100 HIS A CA 1
ATOM 721 C C . HIS A 1 100 ? 12.067 -0.332 -13.329 1.00 92.69 100 HIS A C 1
ATOM 723 O O . HIS A 1 100 ? 13.035 -0.245 -12.577 1.00 92.69 100 HIS A O 1
ATOM 729 N N . GLN A 1 101 ? 11.195 0.666 -13.499 1.00 92.38 101 GLN A N 1
ATOM 730 C CA . GLN A 1 101 ? 11.261 1.931 -12.758 1.00 92.38 101 GLN A CA 1
ATOM 731 C C . GLN A 1 101 ? 11.168 1.692 -11.243 1.00 92.38 101 GLN A C 1
ATOM 733 O O . GLN A 1 101 ? 12.019 2.162 -10.486 1.00 92.38 101 GLN A O 1
ATOM 738 N N . LEU A 1 102 ? 10.211 0.874 -10.788 1.00 94.38 102 LEU A N 1
ATOM 739 C CA . LEU A 1 102 ? 10.110 0.497 -9.373 1.00 94.38 102 LEU A CA 1
ATOM 740 C C . LEU A 1 102 ? 11.375 -0.219 -8.880 1.00 94.38 102 LEU A C 1
ATOM 742 O O . LEU A 1 102 ? 11.875 0.088 -7.796 1.00 94.38 102 LEU A O 1
ATOM 746 N N . ARG A 1 103 ? 11.930 -1.130 -9.692 1.00 93.75 103 ARG A N 1
ATOM 747 C CA . ARG A 1 103 ? 13.187 -1.840 -9.399 1.00 93.75 103 ARG A CA 1
ATOM 748 C C . ARG A 1 103 ? 14.421 -0.942 -9.389 1.00 93.75 103 ARG A C 1
ATOM 750 O O . ARG A 1 103 ? 15.399 -1.319 -8.751 1.00 93.75 103 ARG A O 1
ATOM 757 N N . SER A 1 104 ? 14.400 0.202 -10.069 1.00 91.44 104 SER A N 1
ATOM 758 C CA . SER A 1 104 ? 15.475 1.196 -9.990 1.00 91.44 104 SER A CA 1
ATOM 759 C C . SER A 1 104 ? 15.307 2.157 -8.813 1.00 91.44 104 SER A C 1
ATOM 761 O O . SER A 1 104 ? 16.303 2.562 -8.231 1.00 91.44 104 SER A O 1
ATOM 763 N N . THR A 1 105 ? 14.077 2.502 -8.421 1.00 92.25 105 THR A N 1
ATOM 764 C CA . THR A 1 105 ? 13.823 3.534 -7.399 1.00 92.25 105 THR A CA 1
ATOM 765 C C . THR A 1 105 ? 13.777 2.989 -5.972 1.00 92.25 105 THR A C 1
ATOM 767 O O . THR A 1 105 ? 14.300 3.610 -5.052 1.00 92.25 105 THR A O 1
ATOM 770 N N . LEU A 1 106 ? 13.138 1.841 -5.747 1.00 94.44 106 LEU A N 1
ATOM 771 C CA . LEU A 1 106 ? 12.923 1.318 -4.392 1.00 94.44 106 LEU A CA 1
ATOM 772 C C . LEU A 1 106 ? 14.171 0.786 -3.663 1.00 94.44 106 LEU A C 1
ATOM 774 O O . LEU A 1 106 ? 14.135 0.779 -2.437 1.00 94.44 106 LEU A O 1
ATOM 778 N N . PRO A 1 107 ? 15.271 0.380 -4.324 1.00 93.62 107 PRO A N 1
ATOM 779 C CA . PRO A 1 107 ? 16.489 -0.034 -3.624 1.00 93.62 107 PRO A CA 1
ATOM 780 C C . PRO A 1 107 ? 17.201 1.073 -2.838 1.00 93.62 107 PRO A C 1
ATOM 782 O O . PRO A 1 107 ? 17.972 0.761 -1.932 1.00 93.62 107 PRO A O 1
ATOM 785 N N . TYR A 1 108 ? 16.988 2.348 -3.177 1.00 90.38 108 TYR A N 1
ATOM 786 C CA . TYR A 1 108 ? 17.604 3.451 -2.441 1.00 90.38 108 TYR A CA 1
ATOM 787 C C . TYR A 1 108 ? 17.050 3.513 -1.009 1.00 90.38 108 TYR A C 1
ATOM 789 O O . TYR A 1 108 ? 15.849 3.340 -0.784 1.00 90.38 108 TYR A O 1
ATOM 797 N N . ALA A 1 109 ? 17.923 3.808 -0.038 1.00 88.50 109 ALA A N 1
ATOM 798 C CA . ALA A 1 109 ? 17.586 3.750 1.386 1.00 88.50 109 ALA A CA 1
ATOM 799 C C . ALA A 1 109 ? 16.353 4.598 1.743 1.00 88.50 109 ALA A C 1
ATOM 801 O O . ALA A 1 109 ? 15.452 4.122 2.433 1.00 88.50 109 ALA A O 1
ATOM 802 N N . LEU A 1 110 ? 16.278 5.833 1.235 1.00 93.38 110 LEU A N 1
ATOM 803 C CA . LEU A 1 110 ? 15.174 6.743 1.538 1.00 93.38 110 LEU A CA 1
ATOM 804 C C . LEU A 1 110 ? 13.820 6.230 0.986 1.00 93.38 110 LEU A C 1
ATOM 806 O O . LEU A 1 110 ? 12.900 6.072 1.793 1.00 93.38 110 LEU A O 1
ATOM 810 N N . PRO A 1 111 ? 13.663 5.899 -0.315 1.00 93.25 111 PRO A N 1
ATOM 811 C CA . PRO A 1 111 ? 12.450 5.258 -0.835 1.00 93.25 111 PRO A CA 1
ATOM 812 C C . PRO A 1 111 ? 12.067 3.947 -0.139 1.00 93.25 111 PRO A C 1
ATOM 814 O O . PRO A 1 111 ? 10.880 3.730 0.120 1.00 93.25 111 PRO A O 1
ATOM 817 N N . ALA A 1 112 ? 13.037 3.087 0.192 1.00 93.38 112 ALA A N 1
ATOM 818 C CA . ALA A 1 112 ? 12.782 1.819 0.878 1.00 93.38 112 ALA A CA 1
ATOM 819 C C . ALA A 1 112 ? 12.190 2.041 2.278 1.00 93.38 112 ALA A C 1
ATOM 821 O O . ALA A 1 112 ? 11.135 1.493 2.612 1.00 93.38 112 ALA A O 1
ATOM 822 N N . VAL A 1 113 ? 12.838 2.888 3.085 1.00 95.25 113 VAL A N 1
ATOM 823 C CA . VAL A 1 113 ? 12.401 3.207 4.452 1.00 95.25 113 VAL A CA 1
ATOM 824 C C . VAL A 1 113 ? 11.059 3.935 4.434 1.00 95.25 113 VAL A C 1
ATOM 826 O O . VAL A 1 113 ? 10.154 3.558 5.178 1.00 95.25 113 VAL A O 1
ATOM 829 N N . ALA A 1 114 ? 10.891 4.923 3.549 1.00 96.00 114 ALA A N 1
ATOM 830 C CA . ALA A 1 114 ? 9.625 5.632 3.386 1.00 96.00 114 ALA A CA 1
ATOM 831 C C . ALA A 1 114 ? 8.486 4.679 2.992 1.00 96.00 114 ALA A C 1
ATOM 833 O O . ALA A 1 114 ? 7.378 4.805 3.511 1.00 96.00 114 ALA A O 1
ATOM 834 N N . SER A 1 115 ? 8.763 3.690 2.135 1.00 96.38 115 SER A N 1
ATOM 835 C CA . SER A 1 115 ? 7.774 2.684 1.739 1.00 96.38 115 SER A CA 1
ATOM 836 C C . SER A 1 115 ? 7.400 1.752 2.885 1.00 96.38 115 SER A C 1
ATOM 838 O O . SER A 1 115 ? 6.218 1.514 3.114 1.00 96.38 115 SER A O 1
ATOM 840 N N . CYS A 1 116 ? 8.380 1.266 3.649 1.00 97.19 116 CYS A N 1
ATOM 841 C CA . CYS A 1 116 ? 8.127 0.411 4.807 1.00 97.19 116 CYS A CA 1
ATOM 842 C C . CYS A 1 116 ? 7.308 1.143 5.888 1.00 97.19 116 CYS A C 1
ATOM 844 O O . CYS A 1 116 ? 6.286 0.634 6.351 1.00 97.19 116 CYS A O 1
ATOM 846 N N . LEU A 1 117 ? 7.695 2.378 6.233 1.00 97.38 117 LEU A N 1
ATOM 847 C CA . LEU A 1 117 ? 6.952 3.215 7.180 1.00 97.38 117 LEU A CA 1
ATOM 848 C C . LEU A 1 117 ? 5.546 3.538 6.668 1.00 97.38 117 LEU A C 1
ATOM 850 O O . LEU A 1 117 ? 4.574 3.431 7.413 1.00 97.38 117 LEU A O 1
ATOM 854 N N . GLY A 1 118 ? 5.424 3.900 5.392 1.00 96.88 118 GLY A N 1
ATOM 855 C CA . GLY A 1 118 ? 4.143 4.172 4.753 1.00 96.88 118 GLY A CA 1
ATOM 856 C C . GLY A 1 118 ? 3.186 2.982 4.823 1.00 96.88 118 GLY A C 1
ATOM 857 O O . GLY A 1 118 ? 2.033 3.144 5.221 1.00 96.88 118 GLY A O 1
ATOM 858 N N . LEU A 1 119 ? 3.677 1.774 4.534 1.00 97.75 119 LEU A N 1
ATOM 859 C CA . LEU A 1 119 ? 2.915 0.532 4.679 1.00 97.75 119 LEU A CA 1
ATOM 860 C C . LEU A 1 119 ? 2.492 0.266 6.126 1.00 97.75 119 LEU A C 1
ATOM 862 O O . LEU A 1 119 ? 1.356 -0.153 6.353 1.00 97.75 119 LEU A O 1
ATOM 866 N N . ALA A 1 120 ? 3.356 0.545 7.105 1.00 97.69 120 ALA A N 1
ATOM 867 C CA . ALA A 1 120 ? 3.004 0.425 8.518 1.00 97.69 120 ALA A CA 1
ATOM 868 C C . ALA A 1 120 ? 1.861 1.385 8.898 1.00 97.69 120 ALA A C 1
ATOM 870 O O . ALA A 1 120 ? 0.916 0.984 9.578 1.00 97.69 120 ALA A O 1
ATOM 871 N N . PHE A 1 121 ? 1.883 2.630 8.404 1.00 96.50 121 PHE A N 1
ATOM 872 C CA . PHE A 1 121 ? 0.785 3.577 8.624 1.00 96.50 121 PHE A CA 1
ATOM 873 C C . PHE A 1 121 ? -0.504 3.172 7.911 1.00 96.50 121 PHE A C 1
ATOM 875 O O . PHE A 1 121 ? -1.580 3.356 8.478 1.00 96.50 121 PHE A O 1
ATOM 882 N N . VAL A 1 122 ? -0.425 2.586 6.712 1.00 95.62 122 VAL A N 1
ATOM 883 C CA . VAL A 1 122 ? -1.597 2.015 6.029 1.00 95.62 122 VAL A CA 1
ATOM 884 C C . VAL A 1 122 ? -2.190 0.868 6.845 1.00 95.62 122 VAL A C 1
ATOM 886 O O . VAL A 1 122 ? -3.404 0.840 7.036 1.00 95.62 122 VAL A O 1
ATOM 889 N N . ALA A 1 123 ? -1.361 -0.041 7.364 1.00 96.38 123 ALA A N 1
ATOM 890 C CA . ALA A 1 123 ? -1.808 -1.150 8.205 1.00 96.38 123 ALA A CA 1
ATOM 891 C C . ALA A 1 123 ? -2.489 -0.648 9.488 1.00 96.38 123 ALA A C 1
ATOM 893 O O . ALA A 1 123 ? -3.607 -1.057 9.802 1.00 96.38 123 ALA A O 1
ATOM 894 N N . LEU A 1 124 ? -1.865 0.308 10.180 1.00 94.25 124 LEU A N 1
ATOM 895 C CA . LEU A 1 124 ? -2.440 0.942 11.365 1.00 94.25 124 LEU A CA 1
ATOM 896 C C . LEU A 1 124 ? -3.762 1.654 11.038 1.00 94.25 124 LEU A C 1
ATOM 898 O O . LEU A 1 124 ? -4.748 1.522 11.760 1.00 94.25 124 LEU A O 1
ATOM 902 N N . HIS A 1 125 ? -3.812 2.397 9.931 1.00 92.50 125 HIS A N 1
ATOM 903 C CA . HIS A 1 125 ? -5.031 3.071 9.496 1.00 92.50 125 HIS A CA 1
ATOM 904 C C . HIS A 1 125 ? -6.143 2.077 9.136 1.00 92.50 125 HIS A C 1
ATOM 906 O O . HIS A 1 125 ? -7.306 2.342 9.442 1.00 92.50 125 HIS A O 1
ATOM 912 N N . LEU A 1 126 ? -5.805 0.943 8.518 1.00 92.25 126 LEU A N 1
ATOM 913 C CA . LEU A 1 126 ? -6.738 -0.138 8.207 1.00 92.25 126 LEU A CA 1
ATOM 914 C C . LEU A 1 126 ? -7.367 -0.696 9.489 1.00 92.25 126 LEU A C 1
ATOM 916 O O . LEU A 1 126 ? -8.592 -0.737 9.584 1.00 92.25 126 LEU A O 1
ATOM 920 N N . GLU A 1 127 ? -6.556 -1.043 10.492 1.00 93.88 127 GLU A N 1
ATOM 921 C CA . GLU A 1 127 ? -7.040 -1.529 11.791 1.00 93.88 127 GLU A CA 1
ATOM 922 C C . GLU A 1 127 ? -7.994 -0.522 12.453 1.00 93.88 127 GLU A C 1
ATOM 924 O O . GLU A 1 127 ? -9.125 -0.859 12.814 1.00 93.88 127 GLU A O 1
ATOM 929 N N . LEU A 1 128 ? -7.559 0.737 12.572 1.00 90.19 128 LEU A N 1
ATOM 930 C CA . LEU A 1 128 ? -8.337 1.795 13.218 1.00 90.19 128 LEU A CA 1
ATOM 931 C C . LEU A 1 128 ? -9.636 2.099 12.460 1.00 90.19 128 LEU A C 1
ATOM 933 O O . LEU A 1 128 ? -10.671 2.330 13.082 1.00 90.19 128 LEU A O 1
ATOM 937 N N . SER A 1 129 ? -9.608 2.064 11.126 1.00 88.62 129 SER A N 1
ATOM 938 C CA . SER A 1 129 ? -10.795 2.310 10.298 1.00 88.62 129 SER A CA 1
ATOM 939 C C . SER A 1 129 ? -11.818 1.187 10.410 1.00 88.62 129 SER A C 1
ATOM 941 O O . SER A 1 129 ? -13.013 1.466 10.441 1.00 88.62 129 SER A O 1
ATOM 943 N N . LEU A 1 130 ? -11.374 -0.069 10.508 1.00 89.50 130 LEU A N 1
ATOM 944 C CA . LEU A 1 130 ? -12.267 -1.209 10.711 1.00 89.50 130 LEU A CA 1
ATOM 945 C C . LEU A 1 130 ? -12.917 -1.174 12.099 1.00 89.50 130 LEU A C 1
ATOM 947 O O . LEU A 1 130 ? -14.112 -1.443 12.219 1.00 89.50 130 LEU A O 1
ATOM 951 N N . HIS A 1 131 ? -12.170 -0.783 13.139 1.00 87.44 131 HIS A N 1
ATOM 952 C CA . HIS A 1 131 ? -12.752 -0.527 14.460 1.00 87.44 131 HIS A CA 1
ATOM 953 C C . HIS A 1 131 ? -13.798 0.586 14.417 1.00 87.44 131 HIS A C 1
ATOM 955 O O . HIS A 1 131 ? -14.939 0.360 14.814 1.00 87.44 131 HIS A O 1
ATOM 961 N N . ALA A 1 132 ? -13.434 1.749 13.871 1.00 84.06 132 ALA A N 1
ATOM 962 C CA . ALA A 1 132 ? -14.339 2.888 13.763 1.00 84.06 132 ALA A CA 1
ATOM 963 C C . ALA A 1 132 ? -15.596 2.549 12.948 1.00 84.06 132 ALA A C 1
ATOM 965 O O . ALA A 1 132 ? -16.690 2.977 13.302 1.00 84.06 132 ALA A O 1
ATOM 966 N N . PHE A 1 133 ? -15.461 1.748 11.887 1.00 86.00 133 PHE A N 1
ATOM 967 C CA . PHE A 1 133 ? -16.589 1.276 11.091 1.00 86.00 133 PHE A CA 1
ATOM 968 C C . PHE A 1 133 ? -17.540 0.408 11.920 1.00 86.00 133 PHE A C 1
ATOM 970 O O . PHE A 1 133 ? -18.739 0.669 11.948 1.00 86.00 133 PHE A O 1
ATOM 977 N N . VAL A 1 134 ? -17.032 -0.595 12.639 1.00 87.12 134 VAL A N 1
ATOM 978 C CA . VAL A 1 134 ? -17.897 -1.452 13.463 1.00 87.12 134 VAL A CA 1
ATOM 979 C C . VAL A 1 134 ? -18.592 -0.679 14.577 1.00 87.12 134 VAL A C 1
ATOM 981 O O . VAL A 1 134 ? -19.777 -0.918 14.818 1.00 87.12 134 VAL A O 1
ATOM 984 N N . ASP A 1 135 ? -17.886 0.247 15.225 1.00 83.94 135 ASP A N 1
ATOM 985 C CA . ASP A 1 135 ? -18.457 1.065 16.292 1.00 83.94 135 ASP A CA 1
ATOM 986 C C . ASP A 1 135 ? -19.514 2.045 15.749 1.00 83.94 135 ASP A C 1
ATOM 988 O O . ASP A 1 135 ? -20.578 2.183 16.350 1.00 83.94 135 ASP A O 1
ATOM 992 N N . ALA A 1 136 ? -19.283 2.663 14.583 1.00 83.12 136 ALA A N 1
ATOM 993 C CA . ALA A 1 136 ? -20.217 3.613 13.970 1.00 83.12 136 ALA A CA 1
ATOM 994 C C . ALA A 1 136 ? -21.557 2.980 13.558 1.00 83.12 136 ALA A C 1
ATOM 996 O O . ALA A 1 136 ? -22.586 3.651 13.585 1.00 83.12 136 ALA A O 1
ATOM 997 N N . PHE A 1 137 ? -21.551 1.700 13.180 1.00 85.19 137 PHE A N 1
ATOM 998 C CA . PHE A 1 137 ? -22.746 0.981 12.727 1.00 85.19 137 PHE A CA 1
ATOM 999 C C . PHE A 1 137 ? -23.332 0.028 13.785 1.00 85.19 137 PHE A C 1
ATOM 1001 O O . PHE A 1 137 ? -24.258 -0.718 13.473 1.00 85.19 137 PHE A O 1
ATOM 1008 N N . ASP A 1 138 ? -22.800 0.025 15.016 1.00 86.31 138 ASP A N 1
ATOM 1009 C CA . ASP A 1 138 ? -23.169 -0.901 16.104 1.00 86.31 138 ASP A CA 1
ATOM 1010 C C . ASP A 1 138 ? -23.305 -2.368 15.636 1.00 86.31 138 ASP A C 1
ATOM 1012 O O . ASP A 1 138 ? -24.208 -3.106 16.037 1.00 86.31 138 ASP A O 1
ATOM 1016 N N . LEU A 1 139 ? -22.398 -2.817 14.756 1.00 86.94 139 LEU A N 1
ATOM 1017 C CA . LEU A 1 139 ? -22.533 -4.123 14.085 1.00 86.94 139 LEU A CA 1
ATOM 1018 C C . LEU A 1 139 ? -22.383 -5.307 15.048 1.00 86.94 139 LEU A C 1
ATOM 1020 O O . LEU A 1 139 ? -22.819 -6.419 14.753 1.00 86.94 139 LEU A O 1
ATOM 1024 N N . VAL A 1 140 ? -21.751 -5.091 16.204 1.00 87.75 140 VAL A N 1
ATOM 1025 C CA . VAL A 1 140 ? -21.492 -6.134 17.198 1.00 87.75 140 VAL A CA 1
ATOM 1026 C C . VAL A 1 140 ? -21.850 -5.619 18.584 1.00 87.75 140 VAL A C 1
ATOM 1028 O O . VAL A 1 140 ? -21.188 -4.732 19.109 1.00 87.75 140 VAL A O 1
ATOM 1031 N N . ARG A 1 141 ? -22.851 -6.226 19.228 1.00 87.19 141 ARG A N 1
ATOM 1032 C CA . ARG A 1 141 ? -23.316 -5.816 20.569 1.00 87.19 141 ARG A CA 1
ATOM 1033 C C . ARG A 1 141 ? -22.690 -6.601 21.720 1.00 87.19 141 ARG A C 1
ATOM 1035 O O . ARG A 1 141 ? -22.573 -6.097 22.831 1.00 87.19 141 ARG A O 1
ATOM 1042 N N . ARG A 1 142 ? -22.278 -7.851 21.476 1.00 91.56 142 ARG A N 1
ATOM 1043 C CA . ARG A 1 142 ? -21.729 -8.728 22.524 1.00 91.56 142 ARG A CA 1
ATOM 1044 C C . ARG A 1 142 ? -20.259 -8.387 22.811 1.00 91.56 142 ARG A C 1
ATOM 1046 O O . ARG A 1 142 ? -19.460 -8.375 21.871 1.00 91.56 142 ARG A O 1
ATOM 1053 N N . PRO A 1 143 ? -19.853 -8.211 24.084 1.00 87.94 143 PRO A N 1
ATOM 1054 C CA . PRO A 1 143 ? -18.481 -7.831 24.434 1.00 87.94 143 PRO A CA 1
ATOM 1055 C C . PRO A 1 143 ? -17.450 -8.898 24.036 1.00 87.94 143 PRO A C 1
ATOM 1057 O O . PRO A 1 143 ? -16.370 -8.562 23.554 1.00 87.94 143 PRO A O 1
ATOM 1060 N N . ALA A 1 144 ? -17.798 -10.185 24.155 1.00 91.44 144 ALA A N 1
ATOM 1061 C CA . ALA A 1 144 ? -16.936 -11.284 23.718 1.00 91.44 144 ALA A CA 1
ATOM 1062 C C . ALA A 1 144 ? -16.672 -11.242 22.201 1.00 91.44 144 ALA A C 1
ATOM 1064 O O . ALA A 1 144 ? -15.529 -11.362 21.767 1.00 91.44 144 ALA A O 1
ATOM 1065 N N . SER A 1 145 ? -17.712 -11.001 21.398 1.00 92.06 145 SER A N 1
ATOM 1066 C CA . SER A 1 145 ? -17.591 -10.860 19.944 1.00 92.06 145 SER A CA 1
ATOM 1067 C C . SER A 1 145 ? -16.781 -9.620 19.560 1.00 92.06 145 SER A C 1
ATOM 1069 O O . SER A 1 145 ? -15.932 -9.712 18.679 1.00 92.06 145 SER A O 1
ATOM 1071 N N . ARG A 1 146 ? -16.961 -8.488 20.262 1.00 88.19 146 ARG A N 1
ATOM 1072 C CA . ARG A 1 146 ? -16.134 -7.283 20.061 1.00 88.19 146 ARG A CA 1
ATOM 1073 C C . ARG A 1 146 ? -14.653 -7.562 20.320 1.00 88.19 146 ARG A C 1
ATOM 1075 O O . ARG A 1 146 ? -13.813 -7.107 19.554 1.00 88.19 146 ARG A O 1
ATOM 1082 N N . ARG A 1 147 ? -14.317 -8.330 21.364 1.00 89.12 147 ARG A N 1
ATOM 1083 C CA . ARG A 1 147 ? -12.923 -8.703 21.658 1.00 89.12 147 ARG A CA 1
ATOM 1084 C C . ARG A 1 147 ? -12.305 -9.517 20.521 1.00 89.12 147 ARG A C 1
ATOM 1086 O O . ARG A 1 147 ? -11.212 -9.183 20.076 1.00 89.12 147 ARG A O 1
ATOM 1093 N N . TRP A 1 148 ? -12.997 -10.552 20.049 1.00 94.44 148 TRP A N 1
ATOM 1094 C CA . TRP A 1 148 ? -12.505 -11.384 18.946 1.00 94.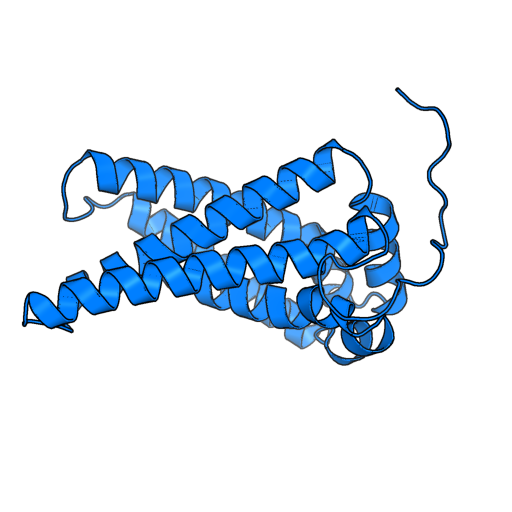44 148 TRP A CA 1
ATOM 1095 C C . TRP A 1 148 ? -12.383 -10.613 17.637 1.00 94.44 148 TRP A C 1
ATOM 1097 O O . TRP A 1 148 ? -11.407 -10.791 16.917 1.00 94.44 148 TRP A O 1
ATOM 1107 N N . LEU A 1 149 ? -13.320 -9.708 17.366 1.00 92.44 149 LEU A N 1
ATOM 1108 C CA . LEU A 1 149 ? -13.249 -8.832 16.208 1.00 92.44 149 LEU A CA 1
ATOM 1109 C C . LEU A 1 149 ? -12.018 -7.913 16.264 1.00 92.44 149 LEU A C 1
ATOM 1111 O O . LEU A 1 149 ? -11.320 -7.787 15.265 1.00 92.44 149 LEU A O 1
ATOM 1115 N N . ARG A 1 150 ? -11.705 -7.333 17.433 1.00 90.12 150 ARG A N 1
ATOM 1116 C CA . ARG A 1 150 ? -10.499 -6.506 17.604 1.00 90.12 150 ARG A CA 1
ATOM 1117 C C . ARG A 1 150 ? -9.220 -7.277 17.301 1.00 90.12 150 ARG A C 1
ATOM 1119 O O . ARG A 1 150 ? -8.357 -6.790 16.580 1.00 90.12 150 ARG A O 1
ATOM 1126 N N . VAL A 1 151 ? -9.133 -8.507 17.805 1.00 94.06 151 VAL A N 1
ATOM 1127 C CA . VAL A 1 151 ? -8.022 -9.414 17.483 1.00 94.06 151 VAL A CA 1
ATOM 1128 C C . VAL A 1 151 ? -7.985 -9.698 15.980 1.00 94.06 151 VAL A C 1
ATOM 1130 O O . VAL A 1 151 ? -6.924 -9.613 15.374 1.00 94.06 151 VAL A O 1
ATOM 1133 N N . GLY A 1 152 ? -9.135 -9.975 15.361 1.00 95.75 152 GLY A N 1
ATOM 1134 C CA . GLY A 1 152 ? -9.240 -10.207 13.921 1.00 95.75 152 GLY A CA 1
ATOM 1135 C C . GLY A 1 152 ? -8.759 -9.023 13.079 1.00 95.75 152 GLY A C 1
ATOM 1136 O O . GLY A 1 152 ? -8.005 -9.225 12.133 1.00 95.75 152 GLY A O 1
ATOM 1137 N N . HIS A 1 153 ? -9.130 -7.790 13.434 1.00 94.25 153 HIS A N 1
ATOM 1138 C CA . HIS A 1 153 ? -8.669 -6.585 12.738 1.00 94.25 153 HIS A CA 1
ATOM 1139 C C . HIS A 1 153 ? -7.162 -6.365 12.890 1.00 94.25 153 HIS A C 1
ATOM 1141 O O . HIS A 1 153 ? -6.497 -6.069 11.899 1.00 94.25 153 HIS A O 1
ATOM 1147 N N . ALA A 1 154 ? -6.617 -6.559 14.094 1.00 94.94 154 ALA A N 1
ATOM 1148 C CA . ALA A 1 154 ? -5.180 -6.461 14.333 1.00 94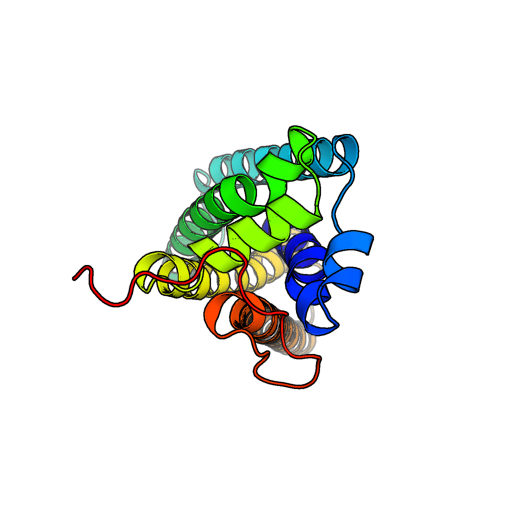.94 154 ALA A CA 1
ATOM 1149 C C . ALA A 1 154 ? -4.403 -7.520 13.532 1.00 94.94 154 ALA A C 1
ATOM 1151 O O . ALA A 1 154 ? -3.412 -7.203 12.876 1.00 94.94 154 ALA A O 1
ATOM 1152 N N . LEU A 1 155 ? -4.884 -8.769 13.513 1.00 97.62 155 LEU A N 1
ATOM 1153 C CA . LEU A 1 155 ? -4.294 -9.843 12.709 1.00 97.62 155 LEU A CA 1
ATOM 1154 C C . LEU A 1 155 ? -4.385 -9.554 11.207 1.00 97.62 155 LEU A C 1
ATOM 1156 O O . LEU A 1 155 ? -3.426 -9.807 10.484 1.00 97.62 155 LEU A O 1
ATOM 1160 N N . LEU A 1 156 ? -5.503 -8.999 10.734 1.00 96.12 156 LEU A N 1
ATOM 1161 C CA . LEU A 1 156 ? -5.670 -8.608 9.336 1.00 96.12 156 LEU A CA 1
ATOM 1162 C C . LEU A 1 15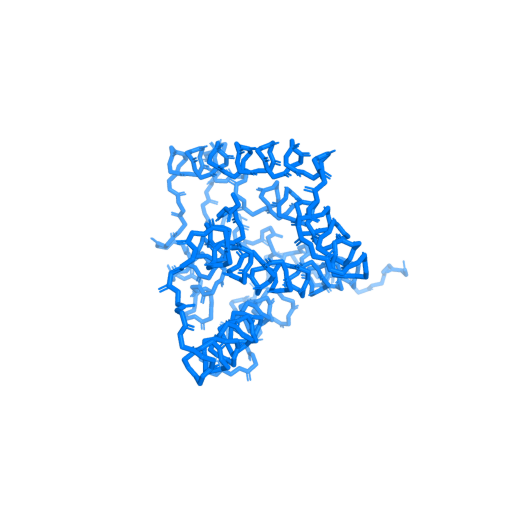6 ? -4.688 -7.496 8.943 1.00 96.12 156 LEU A C 1
ATOM 1164 O O . LEU A 1 156 ? -4.053 -7.587 7.894 1.00 96.12 156 LEU A O 1
ATOM 1168 N N . ALA A 1 157 ? -4.531 -6.472 9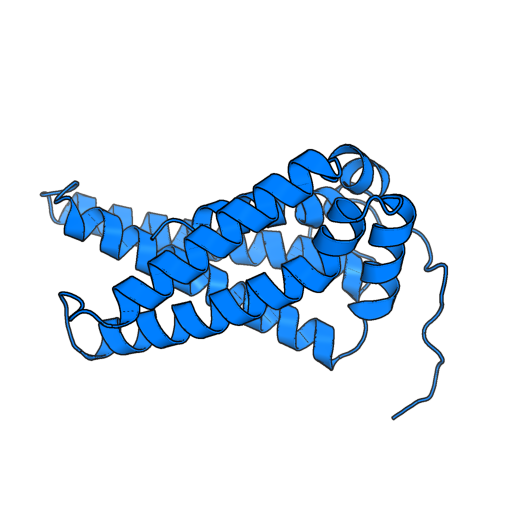.784 1.00 96.31 157 ALA A N 1
ATOM 1169 C CA . ALA A 1 157 ? -3.582 -5.386 9.559 1.00 96.31 157 ALA A CA 1
ATOM 1170 C C . ALA A 1 157 ? -2.126 -5.876 9.575 1.00 96.31 157 ALA A C 1
ATOM 1172 O O . ALA A 1 157 ? -1.354 -5.538 8.676 1.00 96.31 157 ALA A O 1
ATOM 1173 N N . ALA A 1 158 ? -1.765 -6.724 10.542 1.00 97.75 158 ALA A N 1
ATOM 1174 C CA . ALA A 1 158 ? -0.448 -7.353 10.608 1.00 97.75 158 ALA A CA 1
ATOM 1175 C C . ALA A 1 158 ? -0.179 -8.251 9.390 1.00 97.75 158 ALA A C 1
ATOM 1177 O O . ALA A 1 158 ? 0.902 -8.194 8.805 1.00 97.75 158 ALA A O 1
ATOM 1178 N N . GLY A 1 159 ? -1.174 -9.036 8.968 1.00 97.75 159 GLY A N 1
ATOM 1179 C CA . GLY A 1 159 ? -1.100 -9.872 7.773 1.00 97.75 159 GLY A CA 1
ATOM 1180 C C . GLY A 1 159 ? -0.908 -9.048 6.501 1.00 97.75 159 GLY A C 1
ATOM 1181 O O . GLY A 1 159 ? -0.025 -9.356 5.703 1.00 97.75 159 GLY A O 1
ATOM 1182 N N . PHE A 1 160 ? -1.667 -7.959 6.338 1.00 97.62 160 PHE A N 1
ATOM 1183 C CA . PHE A 1 160 ? -1.460 -7.007 5.245 1.00 97.62 160 PHE A CA 1
ATOM 1184 C C . PHE A 1 160 ? -0.031 -6.456 5.251 1.00 97.62 160 PHE A C 1
ATOM 1186 O O . PHE A 1 160 ? 0.633 -6.510 4.219 1.00 97.62 160 PHE A O 1
ATOM 1193 N N . PHE A 1 161 ? 0.456 -5.966 6.396 1.00 98.25 161 PHE A N 1
ATOM 1194 C CA . PHE A 1 161 ? 1.803 -5.407 6.502 1.00 98.25 161 PHE A CA 1
ATOM 1195 C C . PHE A 1 161 ? 2.872 -6.430 6.106 1.00 98.25 161 PHE A C 1
ATOM 1197 O O . PHE A 1 161 ? 3.712 -6.133 5.261 1.00 98.25 161 PHE A O 1
ATOM 1204 N N . ALA A 1 162 ? 2.803 -7.652 6.643 1.00 97.88 162 ALA A N 1
ATOM 1205 C CA . ALA A 1 162 ? 3.753 -8.716 6.327 1.00 97.88 162 ALA A CA 1
ATOM 1206 C C . ALA A 1 162 ? 3.770 -9.049 4.825 1.00 97.88 162 ALA A C 1
ATOM 1208 O O . ALA A 1 162 ? 4.838 -9.109 4.215 1.00 97.88 162 ALA A O 1
ATOM 1209 N N . LEU A 1 163 ? 2.595 -9.207 4.206 1.00 97.88 163 LEU A N 1
ATOM 1210 C CA . LEU A 1 163 ? 2.481 -9.494 2.773 1.00 97.88 163 LEU A CA 1
ATOM 1211 C C . LEU A 1 163 ? 2.957 -8.323 1.904 1.00 97.88 163 LEU A C 1
ATOM 1213 O O . LEU A 1 163 ? 3.628 -8.534 0.894 1.00 97.88 163 LEU A O 1
ATOM 1217 N N . ALA A 1 164 ? 2.639 -7.091 2.297 1.00 97.75 164 ALA A N 1
ATOM 1218 C CA . ALA A 1 164 ? 3.041 -5.899 1.567 1.00 97.75 164 ALA A CA 1
ATOM 1219 C C . ALA A 1 164 ? 4.562 -5.694 1.615 1.00 97.75 164 ALA A C 1
ATOM 1221 O O . ALA A 1 164 ? 5.176 -5.428 0.585 1.00 97.75 164 ALA A O 1
ATOM 1222 N N . VAL A 1 165 ? 5.180 -5.890 2.783 1.00 97.62 165 VAL A N 1
ATOM 1223 C CA . VAL A 1 165 ? 6.638 -5.834 2.959 1.00 97.62 165 VAL A CA 1
ATOM 1224 C C . VAL A 1 165 ? 7.334 -6.967 2.196 1.00 97.62 165 VAL A C 1
ATOM 1226 O O . VAL A 1 165 ? 8.386 -6.736 1.603 1.00 97.62 165 VAL A O 1
ATOM 1229 N N . ASN A 1 166 ? 6.730 -8.158 2.124 1.00 97.25 166 ASN A N 1
ATOM 1230 C CA . ASN A 1 166 ? 7.236 -9.252 1.291 1.00 97.25 166 ASN A CA 1
ATOM 1231 C C . ASN A 1 166 ? 7.256 -8.880 -0.202 1.00 97.25 166 ASN A C 1
ATOM 1233 O O . ASN A 1 166 ? 8.250 -9.113 -0.884 1.00 97.25 166 ASN A O 1
ATOM 1237 N N . GLY A 1 167 ? 6.188 -8.244 -0.700 1.00 96.25 167 GLY A N 1
ATOM 1238 C CA . GLY A 1 167 ? 6.148 -7.706 -2.063 1.00 96.25 167 GLY A CA 1
ATOM 1239 C C . GLY A 1 167 ? 7.165 -6.586 -2.287 1.00 96.25 167 GLY A C 1
ATOM 1240 O O . GLY A 1 167 ? 7.866 -6.584 -3.295 1.00 96.25 167 GLY A O 1
ATOM 1241 N N . LEU A 1 168 ? 7.306 -5.668 -1.327 1.00 96.94 168 LEU A N 1
ATOM 1242 C CA . LEU A 1 168 ? 8.297 -4.591 -1.373 1.00 96.94 168 LEU A CA 1
ATOM 1243 C C . LEU A 1 168 ? 9.735 -5.130 -1.470 1.00 96.94 168 LEU A C 1
ATOM 1245 O O . LEU A 1 168 ? 10.540 -4.568 -2.212 1.00 96.94 168 LEU A O 1
ATOM 1249 N N . ALA A 1 169 ? 10.052 -6.226 -0.775 1.00 96.69 169 ALA A N 1
ATOM 1250 C CA . ALA A 1 169 ? 11.379 -6.844 -0.788 1.00 96.69 169 ALA A CA 1
ATOM 1251 C C . ALA A 1 169 ? 11.835 -7.234 -2.202 1.00 96.69 169 ALA A C 1
ATOM 1253 O O . ALA A 1 169 ? 12.959 -6.920 -2.590 1.00 96.69 169 ALA A O 1
ATOM 1254 N N . VAL A 1 170 ? 10.929 -7.762 -3.035 1.00 96.06 170 VAL A N 1
ATOM 1255 C CA . VAL A 1 170 ? 11.201 -8.049 -4.457 1.00 96.06 170 VAL A CA 1
ATOM 1256 C C . VAL A 1 170 ? 11.776 -6.823 -5.170 1.00 96.06 170 VAL A C 1
ATOM 1258 O O . VAL A 1 170 ? 12.719 -6.924 -5.954 1.00 96.06 170 VAL A O 1
ATOM 1261 N N . PHE A 1 171 ? 11.255 -5.634 -4.871 1.00 95.44 171 PHE A N 1
ATOM 1262 C CA . PHE A 1 171 ? 11.720 -4.407 -5.502 1.00 95.44 171 PHE A CA 1
ATOM 1263 C C . PHE A 1 171 ? 13.010 -3.867 -4.889 1.00 95.44 171 PHE A C 1
ATOM 1265 O O . PHE A 1 171 ? 13.873 -3.411 -5.640 1.00 95.44 171 PHE A O 1
ATOM 1272 N N . VAL A 1 172 ? 13.176 -3.976 -3.571 1.00 94.75 172 VAL A N 1
ATOM 1273 C CA . VAL A 1 172 ? 14.345 -3.469 -2.834 1.00 94.75 172 VAL A CA 1
ATOM 1274 C C . VAL A 1 172 ? 15.564 -4.377 -3.024 1.00 94.75 172 VAL A C 1
ATOM 1276 O O . VAL A 1 172 ? 16.593 -3.949 -3.546 1.00 94.75 172 VAL A O 1
ATOM 1279 N N . THR A 1 173 ? 15.450 -5.647 -2.642 1.00 93.62 173 THR A N 1
ATOM 1280 C CA . THR A 1 173 ? 16.557 -6.615 -2.626 1.00 93.62 173 THR A CA 1
ATOM 1281 C C . THR A 1 173 ? 16.607 -7.447 -3.901 1.00 93.62 173 THR A C 1
ATOM 1283 O O . THR A 1 173 ? 17.673 -7.897 -4.299 1.00 93.62 173 THR A O 1
ATOM 1286 N N . GLY A 1 174 ? 15.485 -7.583 -4.611 1.00 93.69 174 GLY A N 1
ATOM 1287 C CA . GLY A 1 174 ? 15.365 -8.539 -5.716 1.00 93.69 174 GLY A CA 1
ATOM 1288 C C . GLY A 1 174 ? 14.821 -9.892 -5.288 1.00 93.69 174 GLY A C 1
ATOM 1289 O O . GLY A 1 174 ? 14.563 -10.718 -6.152 1.00 93.69 174 GLY A O 1
ATOM 1290 N N . THR A 1 175 ? 14.603 -10.110 -3.994 1.00 93.69 175 THR A N 1
ATOM 1291 C CA . THR A 1 175 ? 14.110 -11.379 -3.467 1.00 93.69 175 THR A CA 1
ATOM 1292 C C . THR A 1 175 ? 13.019 -11.132 -2.426 1.00 93.69 175 THR A C 1
ATOM 1294 O O . THR A 1 175 ? 13.171 -10.264 -1.563 1.00 93.69 175 THR A O 1
ATOM 1297 N N . PRO A 1 176 ? 11.890 -11.852 -2.492 1.00 95.25 176 PRO A N 1
ATOM 1298 C CA . PRO A 1 176 ? 10.920 -11.855 -1.400 1.00 95.25 176 PRO A CA 1
ATOM 1299 C C . PRO A 1 176 ? 11.536 -12.460 -0.125 1.00 95.25 176 PRO A C 1
ATOM 1301 O O . PRO A 1 176 ? 12.462 -13.266 -0.181 1.00 95.25 176 PRO A O 1
ATOM 1304 N N . PHE A 1 177 ? 11.001 -12.098 1.041 1.00 92.75 177 PHE A N 1
ATOM 1305 C CA . PHE A 1 177 ? 11.404 -12.692 2.319 1.00 92.75 177 PHE A CA 1
ATOM 1306 C C . PHE A 1 177 ? 10.896 -14.127 2.489 1.00 92.75 177 PHE A C 1
ATOM 1308 O O . PHE A 1 177 ? 11.553 -14.943 3.132 1.00 92.75 177 PHE A O 1
ATOM 1315 N N . VAL A 1 178 ? 9.707 -14.429 1.958 1.00 91.38 178 VAL A N 1
ATOM 1316 C CA . VAL A 1 178 ? 9.058 -15.740 2.082 1.00 91.38 178 VAL A CA 1
ATOM 1317 C C . VAL A 1 178 ? 8.418 -16.147 0.759 1.00 91.38 178 VAL A C 1
ATOM 1319 O O . VAL A 1 178 ? 7.576 -15.418 0.225 1.00 91.38 178 VAL A O 1
ATOM 1322 N N . GLY A 1 179 ? 8.764 -17.359 0.303 1.00 90.00 179 GLY A N 1
ATOM 1323 C CA . GLY A 1 179 ? 8.263 -17.966 -0.935 1.00 90.00 179 GLY A CA 1
ATOM 1324 C C . GLY A 1 179 ? 8.657 -17.181 -2.186 1.00 90.00 179 GLY A C 1
ATOM 1325 O O . GLY A 1 179 ? 9.362 -16.192 -2.084 1.00 90.00 179 GLY A O 1
ATOM 1326 N N . GLY A 1 180 ? 8.167 -17.591 -3.356 1.00 88.88 180 GLY A N 1
ATOM 1327 C CA . GLY A 1 180 ? 8.267 -16.787 -4.578 1.00 88.88 180 GLY A CA 1
ATOM 1328 C C . GLY A 1 180 ? 9.548 -16.951 -5.399 1.00 88.88 180 GLY A C 1
ATOM 1329 O O . GLY A 1 180 ? 10.384 -17.809 -5.123 1.00 88.88 180 GLY A O 1
ATOM 1330 N N . GLU A 1 181 ? 9.650 -16.130 -6.443 1.00 88.00 181 GLU A N 1
ATOM 1331 C CA . GLU A 1 181 ? 10.740 -16.145 -7.424 1.00 88.00 181 GLU A CA 1
ATOM 1332 C C . GLU A 1 181 ? 11.668 -14.937 -7.251 1.00 88.00 181 GLU A C 1
ATOM 1334 O O . GLU A 1 181 ? 11.244 -13.856 -6.829 1.00 88.00 181 GLU A O 1
ATOM 1339 N N . GLU A 1 182 ? 12.942 -15.106 -7.609 1.00 90.06 182 GLU A N 1
ATOM 1340 C CA . GLU A 1 182 ? 13.880 -13.987 -7.662 1.00 90.06 182 GLU A CA 1
ATOM 1341 C C . GLU A 1 182 ? 13.530 -13.046 -8.820 1.00 90.06 182 GLU A C 1
ATOM 1343 O O . GLU A 1 182 ? 13.209 -13.460 -9.937 1.00 90.06 182 GLU A O 1
ATOM 1348 N N . ALA A 1 183 ? 13.610 -11.745 -8.560 1.00 88.50 183 ALA A N 1
ATOM 1349 C CA . ALA A 1 183 ? 13.410 -10.740 -9.582 1.00 88.50 183 ALA A CA 1
ATOM 1350 C C . ALA A 1 183 ? 14.535 -10.818 -10.626 1.00 88.50 183 ALA A C 1
ATOM 1352 O O . ALA A 1 183 ? 15.707 -10.929 -10.256 1.00 88.50 183 ALA A O 1
ATOM 1353 N N . PRO A 1 184 ? 14.223 -10.626 -11.920 1.00 86.50 184 PRO A N 1
ATOM 1354 C CA . PRO A 1 184 ? 15.254 -10.512 -12.939 1.00 86.50 184 PRO A CA 1
ATOM 1355 C C . PRO A 1 184 ? 16.232 -9.371 -12.622 1.00 86.50 184 PRO A C 1
ATOM 1357 O O . PRO A 1 184 ? 15.904 -8.407 -11.908 1.00 86.50 184 PRO A O 1
ATOM 1360 N N . ALA A 1 185 ? 17.434 -9.481 -13.196 1.00 83.69 185 ALA A N 1
ATOM 1361 C CA . ALA A 1 185 ? 18.465 -8.457 -13.101 1.00 83.69 185 ALA A CA 1
ATOM 1362 C C . ALA A 1 185 ? 17.912 -7.077 -13.496 1.00 83.69 185 ALA A C 1
ATOM 1364 O O . ALA A 1 185 ? 17.037 -6.943 -14.360 1.00 83.69 185 ALA A O 1
ATOM 1365 N N . ARG A 1 186 ? 18.399 -6.030 -12.825 1.00 79.12 186 ARG A N 1
ATOM 1366 C CA . ARG A 1 186 ? 17.953 -4.658 -13.091 1.00 79.12 186 ARG A CA 1
ATOM 1367 C C . ARG A 1 186 ? 18.489 -4.214 -14.450 1.00 79.12 186 ARG A C 1
ATOM 1369 O O . ARG A 1 186 ? 19.653 -4.444 -14.752 1.00 79.12 186 ARG A O 1
ATOM 1376 N N . LEU A 1 187 ? 17.652 -3.530 -15.230 1.00 75.19 187 LEU A N 1
ATOM 1377 C CA . LEU A 1 187 ? 18.091 -2.882 -16.473 1.00 75.19 187 LEU A CA 1
ATOM 1378 C C . LEU A 1 187 ? 19.025 -1.694 -16.200 1.00 75.19 187 LEU A C 1
ATOM 1380 O O . LEU A 1 187 ? 19.873 -1.380 -17.026 1.00 75.19 187 LEU A O 1
ATOM 1384 N N . PHE A 1 188 ? 18.882 -1.070 -15.029 1.00 71.31 188 PHE A N 1
ATOM 1385 C CA . PHE A 1 188 ? 19.705 0.043 -14.569 1.00 71.31 188 PHE A CA 1
ATOM 1386 C C . PHE A 1 188 ? 20.375 -0.367 -13.247 1.00 71.31 188 PHE A C 1
ATOM 1388 O O . PHE A 1 188 ? 19.684 -0.441 -12.222 1.00 71.31 188 PHE A O 1
ATOM 1395 N N . PRO A 1 189 ? 21.669 -0.740 -13.253 1.00 69.94 189 PRO A N 1
ATOM 1396 C CA . PRO A 1 189 ? 22.389 -1.044 -12.022 1.00 69.94 189 PRO A CA 1
ATOM 1397 C C . PRO A 1 189 ? 22.486 0.213 -11.149 1.00 69.94 189 PRO A C 1
ATOM 1399 O O . PRO A 1 189 ? 22.494 1.331 -11.660 1.00 69.94 189 PRO A O 1
ATOM 1402 N N . LEU A 1 190 ? 22.537 0.033 -9.826 1.00 72.81 190 LEU A N 1
ATOM 1403 C CA . LEU A 1 190 ? 22.872 1.150 -8.944 1.00 72.81 190 LEU A CA 1
ATOM 1404 C C . LEU A 1 190 ? 24.320 1.531 -9.236 1.00 72.81 190 LEU A C 1
ATOM 1406 O O . LEU A 1 190 ? 25.181 0.654 -9.229 1.00 72.81 190 LEU A O 1
ATOM 1410 N N . GLU A 1 191 ? 24.584 2.809 -9.490 1.00 72.81 191 GLU A N 1
ATOM 1411 C CA . GLU A 1 191 ? 25.959 3.296 -9.493 1.00 72.81 191 GLU A CA 1
ATOM 1412 C C . GLU A 1 191 ? 26.540 3.045 -8.097 1.00 72.81 191 GLU A C 1
ATOM 1414 O O . GLU A 1 191 ? 26.049 3.572 -7.094 1.00 72.81 191 GLU A O 1
ATOM 1419 N N . GLU A 1 192 ? 27.546 2.176 -8.018 1.00 53.34 192 GLU A N 1
ATOM 1420 C CA . GLU A 1 192 ? 28.312 1.943 -6.798 1.00 53.34 192 GLU A CA 1
ATOM 1421 C C . GLU A 1 192 ? 29.107 3.216 -6.480 1.00 53.34 192 GLU A C 1
ATOM 1423 O O . GLU A 1 192 ? 30.251 3.369 -6.894 1.00 53.34 192 GLU A O 1
ATOM 1428 N N . GLY A 1 193 ? 28.487 4.165 -5.775 1.00 55.03 193 GLY A N 1
ATOM 1429 C CA . GLY A 1 193 ? 29.200 5.316 -5.222 1.00 55.03 193 GLY A CA 1
ATOM 1430 C C . GLY A 1 193 ? 28.557 6.675 -5.453 1.00 55.03 193 GLY A C 1
ATOM 1431 O O . GLY A 1 193 ? 29.173 7.554 -6.047 1.00 55.03 193 GLY A O 1
ATOM 1432 N N . SER A 1 194 ? 27.377 6.916 -4.889 1.00 38.72 194 SER A N 1
ATOM 1433 C CA . SER A 1 194 ? 27.025 8.285 -4.504 1.00 38.72 194 SER A CA 1
ATOM 1434 C C . SER A 1 194 ? 26.502 8.296 -3.064 1.00 38.72 194 SER A C 1
ATOM 1436 O O . SER A 1 194 ? 25.584 7.527 -2.771 1.00 38.72 194 SER A O 1
ATOM 1438 N N . PRO A 1 195 ? 27.157 9.061 -2.168 1.00 50.44 195 PRO A N 1
ATOM 1439 C CA . PRO A 1 195 ? 26.887 9.086 -0.729 1.00 50.44 195 PRO A CA 1
ATOM 1440 C C . PRO A 1 195 ? 25.505 9.640 -0.368 1.00 50.44 195 PRO A C 1
ATOM 1442 O O . PRO A 1 195 ? 24.970 10.471 -1.138 1.00 50.44 195 PRO A O 1
#

Radius of gyration: 17.87 Å; chains: 1; bounding box: 52×36×45 Å